Protein AF-A0A6J4U4Y9-F1 (afdb_monomer)

Secondary structure (DSSP, 8-state):
------SEEEEEEEETTTEEEEEEEEEE-GGGGT--SEE-B-EEEEEE--GGGGGS-EEEEEEE----EEPP-----TTTS-TTS---B--BEEEETTTTEEEEE-BTT-EEEEEEEEHHHHHTT-TTS-EEEEEEEE--TT--EEEEE-S---TT-EEEEEEETTTEEEEEEE---SS--TTS--EEE-HHHHHHHHHHHHHTTT---GGGGGG---SSHHHHHHHHTTEEE--

Foldseek 3Di:
DPPQDAQKDKAWAADPVLGIWIKIKGWPQDVVQLADQWPDDTFIWIWTCPDVCVVPTHTLWTWGWPDGDTADLQDPDPPPPSSPHHGFGWAGKDADRVAQWMWTQTQQQGIWIKHQNQVSCSVVVVPPRDHIKTLAGAGDNNGGWRYKDFPDDDQQKGKIWTAGPPPGIWIKIAGGLVDRQPPIMIDIGGPVRVVVVVVVCVVVVNDDDCPVVPDDDPDPCRQVSRVNSRMDTDD

Solvent-accessible surface area (backbone atoms only — not comparable to full-atom values): 12517 Å² total; per-residue (Å²): 132,83,82,91,71,48,60,60,5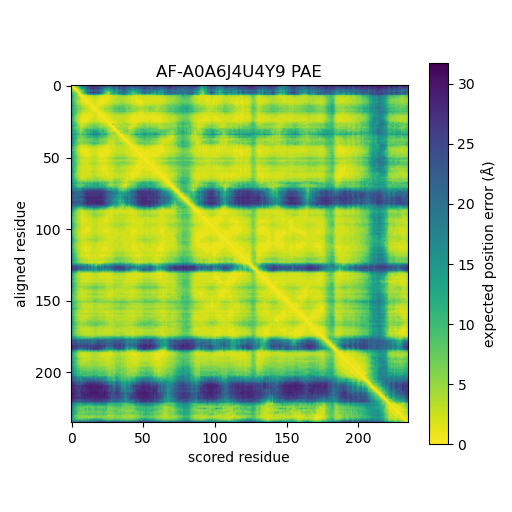3,74,43,62,47,79,40,99,84,84,43,76,42,31,34,40,41,32,55,35,44,41,80,76,56,44,35,80,30,36,35,65,34,52,22,38,40,35,23,42,30,49,74,78,22,65,84,57,63,42,71,50,24,34,39,30,68,62,58,76,50,76,19,57,74,40,68,70,49,98,83,75,82,45,67,82,33,3,31,18,24,30,46,29,42,42,81,36,59,92,67,35,35,35,36,31,7,15,21,34,60,10,40,38,31,31,37,44,75,23,43,64,42,36,70,70,69,40,81,88,44,63,34,50,32,37,59,26,34,45,46,53,91,74,23,26,18,54,30,30,49,55,98,55,83,45,84,83,34,34,56,39,42,34,36,22,67,73,80,44,74,47,42,33,36,41,38,68,60,94,53,73,48,91,84,73,40,28,47,58,32,47,53,66,55,47,52,50,53,50,51,54,36,55,75,49,74,72,43,84,76,73,84,77,68,89,76,79,81,87,74,73,56,45,64,58,49,10,48,56,23,19,23,45,82,64,120

Radius of gyration: 17.22 Å; Cα contacts (8 Å, |Δi|>4): 573; chains: 1; bounding box: 46×43×50 Å

Mean predicted aligned error: 8.5 Å

Sequence (235 aa):
MINVWHQADEITIKDPILGERKFMIAEDEFVGAIGTGQCPNGGVHVYDITGDLEKAPVKVGSWNIDDTGPAENNTYDPGDGLDAVGGCTAHVFQLHPKEKLMTIAYYNGGVRVVDLTGLVGVALGKQGVGGMREVGFYRFKDSNTWAVKTPQASRNGFYLYGNDHKRGFDVYKWTPTGTPTTNGGGIWRTPEQTVEAMKTYQASGGKIGLGALCLINLGQETEDAAKAAGMTIAR

Nearest PDB structures (foldseek):
  8fky-assembly1_SP  TM=8.651E-01  e=7.393E-02  Homo sapiens
  8eo0-assembly2_B  TM=4.587E-01  e=7.423E-03  Schizosaccharomyces pombe
  7d5s-assembly1_B2  TM=3.147E-01  e=5.646E-03  Saccharomyces cerevisiae S288C
  8hme-assembly1_D  TM=3.824E-01  e=8.712E-02  Tetrahymena thermophila
  6u42-assembly1_5M  TM=3.527E-01  e=1.210E-01  Chlamydomonas reinhardtii

Structure (mmCIF, N/CA/C/O backbone):
data_AF-A0A6J4U4Y9-F1
#
_entry.id   AF-A0A6J4U4Y9-F1
#
loop_
_atom_site.group_PDB
_atom_site.id
_atom_site.type_symbol
_atom_site.label_atom_id
_atom_site.label_alt_id
_atom_site.label_comp_id
_atom_site.label_asym_id
_atom_site.label_entity_id
_atom_site.label_seq_id
_atom_site.pdbx_PDB_ins_code
_atom_site.Cartn_x
_atom_site.Cartn_y
_atom_site.Cartn_z
_atom_site.occupancy
_atom_site.B_iso_or_equiv
_atom_site.auth_seq_id
_atom_site.auth_comp_id
_atom_site.auth_asym_id
_atom_site.auth_atom_id
_atom_site.pdbx_PDB_model_num
ATOM 1 N N . MET A 1 1 ? -14.411 -9.262 -17.759 1.00 26.66 1 MET A N 1
ATOM 2 C CA . MET A 1 1 ? -13.946 -7.881 -17.533 1.00 26.66 1 MET A CA 1
ATOM 3 C C . MET A 1 1 ? -13.799 -7.714 -16.029 1.00 26.66 1 MET A C 1
ATOM 5 O O . MET A 1 1 ? -14.807 -7.722 -15.337 1.00 26.66 1 MET A O 1
ATOM 9 N N . ILE A 1 2 ? -12.571 -7.734 -15.503 1.00 33.22 2 ILE A N 1
ATOM 10 C CA . ILE A 1 2 ? -12.327 -7.329 -14.111 1.00 33.22 2 ILE A CA 1
ATOM 11 C C . ILE A 1 2 ? -12.424 -5.809 -14.140 1.00 33.22 2 ILE A C 1
ATOM 13 O O . ILE A 1 2 ? -11.633 -5.175 -14.832 1.00 33.22 2 ILE A O 1
ATOM 17 N N . ASN A 1 3 ? -13.441 -5.241 -13.494 1.00 37.41 3 ASN A N 1
ATOM 18 C CA . ASN A 1 3 ? -13.580 -3.793 -13.407 1.00 37.41 3 ASN A CA 1
ATOM 19 C C . ASN A 1 3 ? -12.338 -3.227 -12.719 1.00 37.41 3 ASN A C 1
ATOM 21 O O . ASN A 1 3 ? -11.965 -3.629 -11.617 1.00 37.41 3 ASN A O 1
ATOM 25 N N . VAL A 1 4 ? -11.676 -2.332 -13.436 1.00 50.31 4 VAL A N 1
ATOM 26 C CA . VAL A 1 4 ? -10.439 -1.677 -13.049 1.00 50.31 4 VAL A CA 1
ATOM 27 C C . VAL A 1 4 ? -10.947 -0.438 -12.253 1.00 50.31 4 VAL A C 1
ATOM 29 O O . VAL A 1 4 ? -11.327 0.559 -12.851 1.00 50.31 4 VAL A O 1
ATOM 32 N N . TRP A 1 5 ? -11.089 -0.561 -10.922 1.00 53.62 5 TRP A N 1
ATOM 33 C CA . TRP A 1 5 ? -11.476 0.494 -9.954 1.00 53.62 5 TRP A CA 1
ATOM 34 C C . TRP A 1 5 ? -10.325 0.685 -8.948 1.00 53.62 5 TRP A C 1
ATOM 36 O O . TRP A 1 5 ? -9.988 -0.299 -8.278 1.00 53.62 5 TRP A O 1
ATOM 46 N N . HIS A 1 6 ? -9.662 1.854 -8.876 1.00 60.31 6 HIS A N 1
ATOM 47 C CA . HIS A 1 6 ? -8.393 1.929 -8.107 1.00 60.31 6 HIS A CA 1
ATOM 48 C C . HIS A 1 6 ? -7.935 3.255 -7.518 1.00 60.31 6 HIS A C 1
ATOM 50 O O . HIS A 1 6 ? -6.933 3.227 -6.822 1.00 60.31 6 HIS A O 1
ATOM 56 N N . GLN A 1 7 ? -8.634 4.372 -7.691 1.00 75.19 7 GLN A N 1
ATOM 57 C CA . GLN A 1 7 ? -8.097 5.634 -7.159 1.00 75.19 7 GLN A CA 1
ATOM 58 C C . GLN A 1 7 ? -8.354 5.823 -5.656 1.00 75.19 7 GLN A C 1
ATOM 60 O O . GLN A 1 7 ? -7.572 6.453 -4.947 1.00 75.19 7 GLN A O 1
ATOM 65 N N . ALA A 1 8 ? -9.452 5.270 -5.143 1.00 88.31 8 ALA A N 1
ATOM 66 C CA . ALA A 1 8 ? -9.759 5.272 -3.721 1.00 88.31 8 ALA A CA 1
ATOM 67 C C . ALA A 1 8 ? -10.673 4.100 -3.372 1.00 88.31 8 ALA A C 1
ATOM 69 O O . ALA A 1 8 ? -11.527 3.713 -4.172 1.00 88.31 8 ALA A O 1
ATOM 70 N N . ASP A 1 9 ? -10.508 3.553 -2.174 1.00 93.56 9 ASP A N 1
ATOM 71 C CA . ASP A 1 9 ? -11.366 2.498 -1.645 1.00 93.56 9 ASP A CA 1
ATOM 72 C C . ASP A 1 9 ? -11.461 2.606 -0.119 1.00 93.56 9 ASP A C 1
ATOM 74 O O . ASP A 1 9 ? -10.628 3.233 0.548 1.00 93.56 9 ASP A O 1
ATOM 78 N N . GLU A 1 10 ? -12.498 2.000 0.441 1.00 94.94 10 GLU A N 1
ATOM 79 C CA . GLU A 1 10 ? -12.793 2.044 1.865 1.00 94.94 10 GLU A CA 1
ATOM 80 C C . GLU A 1 10 ? -12.501 0.700 2.534 1.00 94.94 10 GLU A C 1
ATOM 82 O O . GLU A 1 10 ? -12.742 -0.378 1.991 1.00 94.94 10 GLU A O 1
ATOM 87 N N . ILE A 1 11 ? -12.026 0.748 3.776 1.00 95.25 11 ILE A N 1
ATOM 88 C CA . ILE A 1 11 ? -11.813 -0.442 4.594 1.00 95.25 11 ILE A CA 1
ATOM 89 C C . ILE A 1 11 ? -12.273 -0.214 6.025 1.00 95.25 11 ILE A C 1
ATOM 91 O O . ILE A 1 11 ? -11.870 0.731 6.701 1.00 95.25 11 ILE A O 1
ATOM 95 N N . THR A 1 12 ? -13.075 -1.152 6.521 1.00 96.88 12 THR A N 1
ATOM 96 C CA . THR A 1 12 ? -13.399 -1.253 7.943 1.00 96.88 12 THR A CA 1
ATOM 97 C C . THR A 1 12 ? -12.434 -2.217 8.620 1.00 96.88 12 THR A C 1
ATOM 99 O O . THR A 1 12 ? -12.362 -3.395 8.266 1.00 96.88 12 THR A O 1
ATOM 102 N N . ILE A 1 13 ? -11.714 -1.734 9.629 1.00 93.94 13 ILE A N 1
ATOM 103 C CA . ILE A 1 13 ? -10.782 -2.522 10.433 1.00 93.94 13 ILE A CA 1
ATOM 104 C C . ILE A 1 13 ? -11.346 -2.658 11.844 1.00 93.94 13 ILE A C 1
ATOM 106 O O . ILE A 1 13 ? -11.564 -1.673 12.546 1.00 93.94 13 ILE A O 1
ATOM 110 N N . LYS A 1 14 ? -11.542 -3.908 12.272 1.00 92.38 14 LYS A N 1
ATOM 111 C CA . LYS A 1 14 ? -11.919 -4.251 13.648 1.00 92.38 14 LYS A CA 1
ATOM 112 C C . LYS A 1 14 ? -10.673 -4.633 14.436 1.00 92.38 14 LYS A C 1
ATOM 114 O O . LYS A 1 14 ? -10.029 -5.643 14.128 1.00 92.38 14 LYS A O 1
ATOM 119 N N . ASP A 1 15 ? -10.320 -3.835 15.432 1.00 87.38 15 ASP A N 1
ATOM 120 C CA . ASP A 1 15 ? -9.286 -4.157 16.409 1.00 87.38 15 ASP A CA 1
ATOM 121 C C . ASP A 1 15 ? -9.936 -4.684 17.702 1.00 87.38 15 ASP A C 1
ATOM 123 O O . ASP A 1 15 ? -10.878 -4.066 18.203 1.00 87.38 15 ASP A O 1
ATOM 127 N N . PRO A 1 16 ? -9.473 -5.819 18.257 1.00 85.06 16 PRO A N 1
ATOM 128 C CA . PRO A 1 16 ? -10.099 -6.424 19.433 1.00 85.06 16 PRO A CA 1
ATOM 129 C C . PRO A 1 16 ? -9.976 -5.575 20.708 1.00 85.06 16 PRO A C 1
ATOM 131 O O . PRO A 1 16 ? -10.726 -5.803 21.652 1.00 85.06 16 PRO A O 1
ATOM 134 N N . ILE A 1 17 ? -9.038 -4.625 20.754 1.00 85.81 17 ILE A N 1
ATOM 135 C CA . ILE A 1 17 ? -8.771 -3.775 21.921 1.00 85.81 17 ILE A CA 1
ATOM 136 C C . ILE A 1 17 ? -9.274 -2.352 21.669 1.00 85.81 17 ILE A C 1
ATOM 138 O O . ILE A 1 17 ? -9.852 -1.726 22.553 1.00 85.81 17 ILE A O 1
ATOM 142 N N . LEU A 1 18 ? -9.030 -1.827 20.471 1.00 85.38 18 LEU A N 1
ATOM 143 C CA . LEU A 1 18 ? -9.258 -0.425 20.121 1.00 85.38 18 LEU A CA 1
ATOM 144 C C . LEU A 1 18 ? -10.612 -0.170 19.446 1.00 85.38 18 LEU A C 1
ATOM 146 O O . LEU A 1 18 ? -10.996 0.984 19.262 1.00 85.38 18 LEU A O 1
ATOM 150 N N . GLY A 1 19 ? -11.343 -1.234 19.112 1.00 88.69 19 GLY A N 1
ATOM 151 C CA . GLY A 1 19 ? -12.655 -1.163 18.488 1.00 88.69 19 GLY A CA 1
ATOM 152 C C . GLY A 1 19 ? -12.600 -1.092 16.963 1.00 88.69 19 GLY A C 1
ATOM 153 O O . GLY A 1 19 ? -11.611 -1.446 16.320 1.00 88.69 19 GLY A O 1
ATOM 154 N N . GLU A 1 20 ? -13.718 -0.681 16.374 1.00 93.12 20 GLU A N 1
ATOM 155 C CA . GLU A 1 20 ? -13.888 -0.595 14.926 1.00 93.12 20 GLU A CA 1
ATOM 156 C C . GLU A 1 20 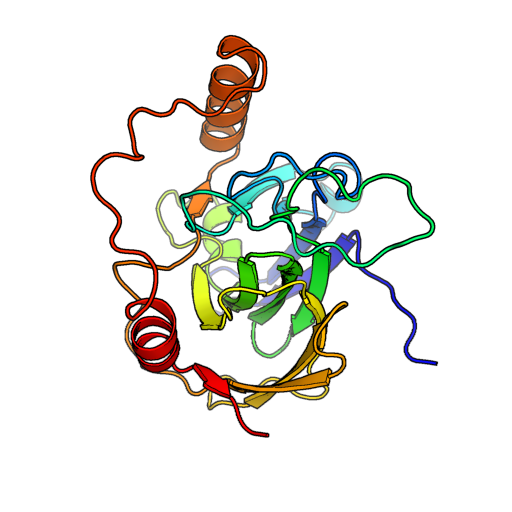? -13.591 0.818 14.412 1.00 93.12 20 GLU A C 1
ATOM 158 O O . GLU A 1 20 ? -13.966 1.820 15.032 1.00 93.12 20 GLU A O 1
ATOM 163 N N . ARG A 1 21 ? -12.916 0.883 13.262 1.00 95.31 21 ARG A N 1
ATOM 164 C CA . ARG A 1 21 ? -12.680 2.109 12.499 1.00 95.31 21 ARG A CA 1
ATOM 165 C C . ARG A 1 21 ? -12.885 1.867 11.013 1.00 95.31 21 ARG A C 1
ATOM 167 O O . ARG A 1 21 ? -12.557 0.791 10.512 1.00 95.31 21 ARG A O 1
ATOM 174 N N . LYS A 1 22 ? -13.405 2.878 10.321 1.00 97.56 22 LYS A N 1
ATOM 175 C CA . LYS A 1 22 ? -13.571 2.907 8.869 1.00 97.56 22 LYS A CA 1
ATOM 176 C C . LYS A 1 22 ? -12.601 3.926 8.280 1.00 97.56 22 LYS A C 1
ATOM 178 O O . LYS A 1 22 ? -12.549 5.065 8.735 1.00 97.56 22 LYS A O 1
ATOM 183 N N . PHE A 1 23 ? -11.840 3.507 7.279 1.00 96.88 23 PHE A N 1
ATOM 184 C CA . PHE A 1 23 ? -10.845 4.330 6.605 1.00 96.88 23 PHE A CA 1
ATOM 185 C C . PHE A 1 23 ? -11.156 4.439 5.123 1.00 96.88 23 PHE A C 1
ATOM 187 O O . PHE A 1 23 ? -11.573 3.456 4.516 1.00 96.88 23 PHE A O 1
ATOM 194 N N . MET A 1 24 ? -10.889 5.605 4.548 1.00 96.00 24 MET A N 1
ATOM 195 C CA . MET A 1 24 ? -10.755 5.782 3.107 1.00 96.00 24 MET A CA 1
ATOM 196 C C . MET A 1 24 ? -9.266 5.887 2.787 1.00 96.00 24 MET A C 1
ATOM 198 O O . MET A 1 24 ? -8.537 6.662 3.414 1.00 96.00 24 MET A O 1
ATOM 202 N N . ILE A 1 25 ? -8.816 5.055 1.853 1.00 95.31 25 ILE A N 1
ATOM 203 C CA . ILE A 1 25 ? -7.452 5.043 1.338 1.00 95.31 25 ILE A CA 1
ATOM 204 C C . ILE A 1 25 ? -7.538 5.525 -0.103 1.00 95.31 25 ILE A C 1
ATOM 206 O O . ILE A 1 25 ? -8.234 4.914 -0.908 1.00 95.31 25 ILE A O 1
ATOM 210 N N . ALA A 1 26 ? -6.851 6.619 -0.405 1.00 92.25 26 ALA A N 1
ATOM 211 C CA . ALA A 1 26 ? -6.763 7.179 -1.746 1.00 92.25 26 ALA A CA 1
ATOM 212 C C . ALA A 1 26 ? -5.316 7.123 -2.217 1.00 92.25 26 ALA A C 1
ATOM 214 O O . ALA A 1 26 ? -4.417 7.527 -1.475 1.00 92.25 26 ALA A O 1
ATOM 215 N N . GLU A 1 27 ? -5.092 6.628 -3.424 1.00 89.69 27 GLU A N 1
ATOM 216 C CA . GLU A 1 27 ? -3.785 6.740 -4.056 1.00 89.69 27 GLU A CA 1
ATOM 217 C C . GLU A 1 27 ? -3.565 8.134 -4.647 1.00 89.69 27 GLU A C 1
ATOM 219 O O . GLU A 1 27 ? -4.496 8.893 -4.921 1.00 89.69 27 GLU A O 1
ATOM 224 N N . ASP A 1 28 ? -2.295 8.455 -4.818 1.00 85.38 28 ASP A N 1
ATOM 225 C CA . ASP A 1 28 ? -1.785 9.626 -5.505 1.00 85.38 28 ASP A CA 1
ATOM 226 C C . ASP A 1 28 ? -0.833 9.125 -6.590 1.00 85.38 28 ASP A C 1
ATOM 228 O O . ASP A 1 28 ? 0.352 8.902 -6.330 1.00 85.38 28 ASP A O 1
ATOM 232 N N . GLU A 1 29 ? -1.381 8.893 -7.784 1.00 81.19 29 GLU A N 1
ATOM 233 C CA . GLU A 1 29 ? -0.611 8.632 -8.997 1.00 81.19 29 GLU A CA 1
ATOM 234 C C . GLU A 1 29 ? 0.022 9.956 -9.445 1.00 81.19 29 GLU A C 1
ATOM 236 O O . GLU A 1 29 ? -0.614 10.822 -10.060 1.00 81.19 29 GLU A O 1
ATOM 241 N N . PHE A 1 30 ? 1.289 10.144 -9.082 1.00 74.69 30 PHE A N 1
ATOM 242 C CA . PHE A 1 30 ? 1.957 11.432 -9.193 1.00 74.69 30 PHE A CA 1
ATOM 243 C C . PHE A 1 30 ? 1.963 11.936 -10.640 1.00 74.69 30 PHE A C 1
ATOM 245 O O . PHE A 1 30 ? 2.621 11.364 -11.511 1.00 74.69 30 PHE A O 1
ATOM 252 N N . VAL A 1 31 ? 1.251 13.045 -10.871 1.00 71.94 31 VAL A N 1
ATOM 253 C CA . VAL A 1 31 ? 1.135 13.718 -12.176 1.00 71.94 31 VAL A CA 1
ATOM 254 C C . VAL A 1 31 ? 0.638 12.756 -13.274 1.00 71.94 31 VAL A C 1
ATOM 256 O O . VAL A 1 31 ? 1.058 12.863 -14.417 1.00 71.94 31 VAL A O 1
ATOM 259 N N . GLY A 1 32 ? -0.239 11.797 -12.942 1.00 67.62 32 GLY A N 1
ATOM 260 C CA . GLY A 1 32 ? -0.793 10.844 -13.918 1.00 67.62 32 GLY A CA 1
ATOM 261 C C . GLY A 1 32 ? 0.276 9.973 -14.584 1.00 67.62 32 GLY A C 1
ATOM 262 O O . GLY A 1 32 ? 0.285 9.834 -15.803 1.00 67.62 32 GLY A O 1
ATOM 263 N N . ALA A 1 33 ? 1.242 9.507 -13.789 1.00 69.94 33 ALA A N 1
ATOM 264 C CA . ALA A 1 33 ? 2.357 8.652 -14.199 1.00 69.94 33 ALA A CA 1
ATOM 265 C C . ALA A 1 33 ? 3.313 9.210 -15.269 1.00 69.94 33 ALA A C 1
ATOM 267 O O . ALA A 1 33 ? 4.172 8.468 -15.741 1.00 69.94 33 ALA A O 1
ATOM 268 N N . ILE A 1 34 ? 3.289 10.523 -15.551 1.00 65.75 34 ILE A N 1
ATOM 269 C CA . ILE A 1 34 ? 4.229 11.205 -16.475 1.00 65.75 34 ILE A CA 1
ATOM 270 C C . ILE A 1 34 ? 5.710 10.913 -16.154 1.00 65.75 34 ILE A C 1
ATOM 272 O O . ILE A 1 34 ? 6.569 10.982 -17.030 1.00 65.75 34 ILE A O 1
ATOM 276 N N . GLY A 1 35 ? 6.008 10.552 -14.904 1.00 67.06 35 GLY A N 1
ATOM 277 C CA . GLY A 1 35 ? 7.326 10.111 -14.473 1.00 67.06 35 GLY A CA 1
ATOM 278 C C . GLY A 1 35 ? 8.282 11.266 -14.188 1.00 67.06 35 GLY A C 1
ATOM 279 O O . GLY A 1 35 ? 8.307 12.297 -14.853 1.00 67.06 35 GLY A O 1
ATOM 280 N N . THR A 1 36 ? 9.087 11.104 -13.140 1.00 69.69 36 THR A N 1
ATOM 281 C CA . THR A 1 36 ? 10.102 12.091 -12.720 1.00 69.69 36 THR A CA 1
ATOM 282 C C . THR A 1 36 ? 11.522 11.558 -12.878 1.00 69.69 36 THR A C 1
ATOM 284 O O . THR A 1 36 ? 12.492 12.291 -12.683 1.00 69.69 36 THR A O 1
ATOM 287 N N . GLY A 1 37 ? 11.658 10.272 -13.219 1.00 72.44 37 GLY A N 1
ATOM 288 C CA . GLY A 1 37 ? 12.935 9.599 -13.411 1.00 72.44 37 GLY A CA 1
ATOM 289 C C . GLY A 1 37 ? 13.586 9.250 -12.083 1.00 72.44 37 GLY A C 1
ATOM 290 O O . GLY A 1 37 ? 14.757 8.882 -12.054 1.00 72.44 37 GLY A O 1
ATOM 291 N N . GLN A 1 38 ? 12.850 9.388 -10.981 1.00 77.12 38 GLN A N 1
ATOM 292 C CA . GLN A 1 38 ? 13.286 9.124 -9.619 1.00 77.12 38 GLN A CA 1
ATOM 293 C C . GLN A 1 38 ? 12.240 8.278 -8.901 1.00 77.12 38 GLN A C 1
ATOM 295 O O . GLN A 1 38 ? 11.054 8.386 -9.194 1.00 77.12 38 GLN A O 1
ATOM 300 N N . CYS A 1 39 ? 12.677 7.467 -7.947 1.00 78.00 39 CYS A N 1
ATOM 301 C CA . CYS A 1 39 ? 11.818 6.794 -6.984 1.00 78.00 39 CYS A CA 1
ATOM 302 C C . CYS A 1 39 ? 11.983 7.410 -5.581 1.00 78.00 39 CYS A C 1
ATOM 304 O O . CYS A 1 39 ? 13.112 7.766 -5.217 1.00 78.00 39 CYS A O 1
ATOM 306 N N . PRO A 1 40 ? 10.902 7.490 -4.782 1.00 81.62 40 PRO A N 1
ATOM 307 C CA . PRO A 1 40 ? 9.500 7.271 -5.146 1.00 81.62 40 PRO A CA 1
ATOM 308 C C . PRO A 1 40 ? 8.767 8.590 -5.444 1.00 81.62 40 PRO A C 1
ATOM 310 O O . PRO A 1 40 ? 9.197 9.660 -5.015 1.00 81.62 40 PRO A O 1
ATOM 313 N N . ASN A 1 41 ? 7.623 8.527 -6.126 1.00 76.12 41 ASN A N 1
ATOM 314 C CA . ASN A 1 41 ? 6.715 9.665 -6.318 1.00 76.12 41 ASN A CA 1
ATOM 315 C C . ASN A 1 41 ? 5.290 9.247 -5.993 1.00 76.12 41 ASN A C 1
ATOM 317 O O . ASN A 1 41 ? 4.892 8.153 -6.362 1.00 76.12 41 ASN A O 1
ATOM 321 N N . GLY A 1 42 ? 4.491 10.107 -5.364 1.00 81.56 42 GLY A N 1
ATOM 322 C CA . GLY A 1 42 ? 3.108 9.750 -5.028 1.00 81.56 42 GLY A CA 1
ATOM 323 C C . GLY A 1 42 ? 3.021 8.551 -4.077 1.00 81.56 42 GLY A C 1
ATOM 324 O O . GLY A 1 42 ? 4.039 8.000 -3.668 1.00 81.56 42 GLY A O 1
ATOM 325 N N . GLY A 1 43 ? 1.828 8.175 -3.640 1.00 89.50 43 GLY A N 1
ATOM 326 C CA . GLY A 1 43 ? 1.666 7.111 -2.651 1.00 89.50 43 GLY A CA 1
ATOM 327 C C . GLY A 1 43 ? 0.224 6.887 -2.275 1.00 89.50 43 GLY A C 1
ATOM 328 O O . GLY A 1 43 ? -0.645 7.021 -3.120 1.00 89.50 43 GLY A O 1
ATOM 329 N N . VAL A 1 44 ? -0.046 6.542 -1.018 1.00 92.75 44 VAL A N 1
ATOM 330 C CA . VAL A 1 44 ? -1.423 6.494 -0.518 1.00 92.75 44 VAL A CA 1
ATOM 331 C C . VAL A 1 44 ? -1.616 7.437 0.656 1.00 92.75 44 VAL A C 1
ATOM 333 O O . VAL A 1 44 ? -0.749 7.616 1.516 1.00 92.75 44 VAL A O 1
ATOM 336 N N . HIS A 1 45 ? -2.789 8.041 0.704 1.00 92.88 45 HIS A N 1
ATOM 337 C CA . HIS A 1 45 ? -3.264 8.890 1.776 1.00 92.88 45 HIS A CA 1
ATOM 338 C C . HIS A 1 45 ? -4.407 8.194 2.497 1.00 92.88 45 HIS A C 1
ATOM 340 O O . HIS A 1 45 ? -5.295 7.625 1.868 1.00 92.88 45 HIS A O 1
ATOM 346 N N . VAL A 1 46 ? -4.385 8.255 3.826 1.00 94.62 46 VAL A N 1
ATOM 347 C CA . VAL A 1 46 ? -5.372 7.572 4.660 1.00 94.62 46 V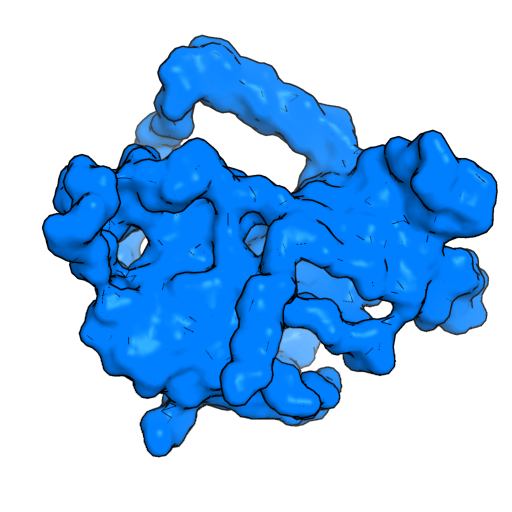AL A CA 1
ATOM 348 C C . VAL A 1 46 ? -6.153 8.595 5.461 1.00 94.62 46 VAL A C 1
ATOM 350 O O . VAL A 1 46 ? -5.573 9.463 6.126 1.00 94.62 46 VAL A O 1
ATOM 353 N N . TYR A 1 47 ? -7.472 8.458 5.416 1.00 95.56 47 TYR A N 1
ATOM 354 C CA . TYR A 1 47 ? -8.424 9.294 6.126 1.00 95.56 47 TYR A CA 1
ATOM 355 C C . TYR A 1 47 ? -9.299 8.421 7.029 1.00 95.56 47 TYR A C 1
ATOM 357 O O . TYR A 1 47 ? -9.810 7.397 6.581 1.00 95.56 47 TYR A O 1
ATOM 365 N N . ASP A 1 48 ? -9.475 8.813 8.293 1.00 96.44 48 ASP A N 1
ATOM 366 C CA . ASP A 1 48 ? -10.524 8.257 9.153 1.00 96.44 48 ASP A CA 1
ATOM 367 C C . ASP A 1 48 ? -11.865 8.853 8.715 1.00 96.44 48 ASP A C 1
ATOM 369 O O . ASP A 1 48 ? -12.027 10.076 8.645 1.00 96.44 48 ASP A O 1
ATOM 373 N N . ILE A 1 49 ? -12.799 7.964 8.393 1.00 97.75 49 ILE A N 1
ATOM 374 C CA . ILE A 1 49 ? -14.165 8.271 7.963 1.00 97.75 49 ILE A CA 1
ATOM 375 C C . ILE A 1 49 ? -15.190 7.573 8.864 1.00 97.75 49 ILE A C 1
ATOM 377 O O . ILE A 1 49 ? -16.300 7.268 8.452 1.00 97.75 49 ILE A O 1
ATOM 381 N N . THR A 1 50 ? -14.830 7.259 10.106 1.00 97.25 50 THR A N 1
ATOM 382 C CA . THR A 1 50 ? -15.729 6.568 11.034 1.00 97.25 50 THR A CA 1
ATOM 383 C C . THR A 1 50 ? -16.922 7.444 11.437 1.00 97.25 50 THR A C 1
ATOM 385 O O . THR A 1 50 ? -16.751 8.526 11.999 1.00 97.25 50 THR A O 1
ATOM 388 N N . GLY A 1 51 ? -18.145 6.940 11.234 1.00 95.62 51 GLY A N 1
ATOM 389 C CA . GLY A 1 51 ? -19.377 7.594 11.688 1.00 95.62 51 GLY A CA 1
ATOM 390 C C . GLY A 1 51 ? -19.596 8.947 11.009 1.00 95.62 51 GLY A C 1
ATOM 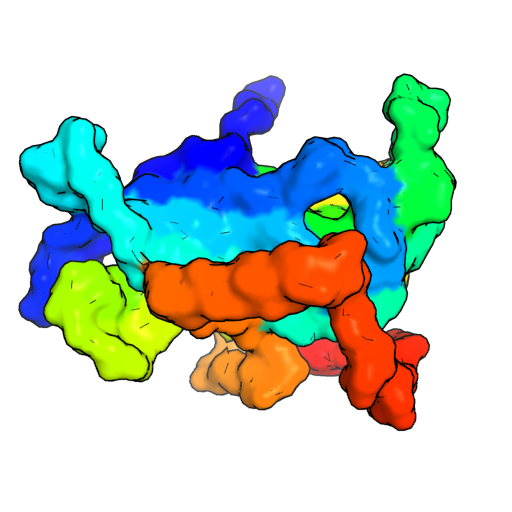391 O O . GLY A 1 51 ? -19.610 9.037 9.786 1.00 95.62 51 GLY A O 1
ATOM 392 N N . ASP A 1 52 ? -19.734 10.015 11.796 1.00 95.25 52 ASP A N 1
ATOM 393 C CA . ASP A 1 52 ? -19.951 11.365 11.258 1.00 95.25 52 ASP A CA 1
ATOM 394 C C . ASP A 1 52 ? -18.765 11.888 10.420 1.00 95.25 52 ASP A C 1
ATOM 396 O O . ASP A 1 52 ? -18.940 12.814 9.621 1.00 95.25 52 ASP A O 1
ATOM 400 N N . LEU A 1 53 ? -17.578 11.271 10.540 1.00 95.69 53 LEU A N 1
ATOM 401 C CA . LEU A 1 53 ? -16.401 11.613 9.736 1.00 95.69 53 LEU A CA 1
ATOM 402 C C . LEU A 1 53 ? -16.549 11.244 8.251 1.00 95.69 53 LEU A C 1
ATOM 404 O O . LEU A 1 53 ? -15.776 11.747 7.444 1.00 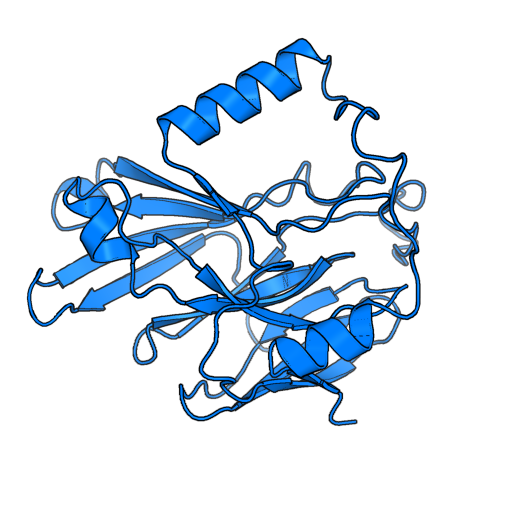95.69 53 LEU A O 1
ATOM 408 N N . GLU A 1 54 ? -17.553 10.459 7.839 1.00 94.38 54 GLU A N 1
ATOM 409 C CA . GLU A 1 54 ? -17.839 10.251 6.405 1.00 94.38 54 GLU A CA 1
ATOM 410 C C . GLU A 1 54 ? -18.132 11.572 5.673 1.00 94.38 54 GLU A C 1
ATOM 412 O O . GLU A 1 54 ? -17.802 11.727 4.499 1.00 94.38 54 GLU A O 1
ATOM 417 N N . LYS A 1 55 ? -18.716 12.559 6.368 1.00 95.25 55 LYS A N 1
ATOM 418 C CA . LYS A 1 55 ? -19.026 13.887 5.804 1.00 95.25 55 LYS A CA 1
ATOM 419 C C . LYS A 1 55 ? -17.873 14.880 5.931 1.00 95.25 55 LYS A C 1
ATOM 421 O O . LYS A 1 55 ? -17.893 15.922 5.278 1.00 95.25 55 LYS A O 1
ATOM 426 N N . ALA A 1 56 ? -16.900 14.582 6.787 1.00 95.31 56 ALA A N 1
ATOM 427 C CA . ALA A 1 56 ? -15.725 15.408 7.026 1.00 95.31 56 ALA A CA 1
ATOM 428 C C . ALA A 1 56 ? -14.507 14.515 7.337 1.00 95.31 56 ALA A C 1
ATOM 430 O O . ALA A 1 56 ? -14.100 14.426 8.500 1.00 95.31 56 ALA A O 1
ATOM 431 N N . PRO A 1 57 ? -13.937 13.840 6.318 1.00 95.44 57 PRO A N 1
ATOM 432 C CA . PRO A 1 57 ? -12.824 12.913 6.507 1.00 95.44 57 PRO A CA 1
ATOM 433 C C . PRO A 1 57 ? -11.618 13.579 7.171 1.00 95.44 57 PRO A C 1
ATOM 435 O O . PRO A 1 57 ? -11.201 14.671 6.777 1.00 95.44 57 PRO A O 1
ATOM 438 N N . VAL A 1 58 ? -11.005 12.898 8.138 1.00 94.88 58 VAL A N 1
ATOM 439 C CA . VAL A 1 58 ? -9.819 13.402 8.846 1.00 94.88 58 VAL A CA 1
ATOM 440 C C . VAL A 1 58 ? -8.588 12.651 8.369 1.00 94.88 58 VAL A C 1
ATOM 442 O O . VAL A 1 58 ? -8.505 11.436 8.522 1.00 94.88 58 VAL A O 1
ATOM 445 N N . LYS A 1 59 ? -7.598 13.358 7.810 1.00 92.50 59 LYS A N 1
ATOM 446 C CA . LYS A 1 59 ? -6.337 12.731 7.388 1.00 92.50 59 LYS A CA 1
ATOM 447 C C . LYS A 1 59 ? -5.595 12.189 8.607 1.00 92.50 59 LYS A C 1
ATOM 449 O O . LYS A 1 59 ? -5.285 12.949 9.519 1.00 92.50 59 LYS A O 1
ATOM 454 N N . VAL A 1 60 ? -5.269 10.900 8.593 1.00 92.75 60 VAL A N 1
ATOM 455 C CA . VAL A 1 60 ? -4.520 10.231 9.674 1.00 92.75 60 VAL A CA 1
ATOM 456 C C . VAL A 1 60 ? -3.081 9.908 9.285 1.00 92.75 60 VAL A C 1
ATOM 458 O O . VAL A 1 60 ? -2.244 9.683 10.155 1.00 92.75 60 VAL A O 1
ATOM 461 N N . GLY A 1 61 ? -2.760 9.934 7.990 1.00 90.81 61 GLY A N 1
ATOM 462 C CA . GLY A 1 61 ? -1.384 9.824 7.523 1.00 90.81 61 GLY A CA 1
ATOM 463 C C . GLY A 1 61 ? -1.258 9.528 6.037 1.00 90.81 61 GLY A C 1
ATOM 464 O O . GLY A 1 61 ? -2.207 9.672 5.259 1.00 90.81 61 GLY A O 1
ATOM 465 N N . SER A 1 62 ? -0.049 9.151 5.646 1.00 91.44 62 SER A N 1
ATOM 466 C CA . SER A 1 62 ? 0.281 8.690 4.303 1.00 91.44 62 SER A CA 1
ATOM 467 C C . SER A 1 62 ? 1.314 7.570 4.343 1.00 91.44 62 SER A C 1
ATOM 469 O O . SER A 1 62 ? 2.097 7.472 5.288 1.00 91.44 62 SER A O 1
ATOM 471 N N . TRP A 1 63 ? 1.315 6.733 3.312 1.00 92.19 63 TRP A N 1
ATOM 472 C CA . TRP A 1 63 ? 2.311 5.690 3.109 1.00 92.19 63 TRP A CA 1
ATOM 473 C C . TRP A 1 63 ? 2.912 5.795 1.709 1.00 92.19 63 TRP A C 1
ATOM 475 O O . TRP A 1 63 ? 2.210 6.095 0.743 1.00 92.19 63 TRP A O 1
ATOM 485 N N . ASN A 1 64 ? 4.214 5.554 1.608 1.00 90.00 64 ASN A N 1
ATOM 486 C CA . ASN A 1 64 ? 4.960 5.522 0.353 1.00 90.00 64 ASN A CA 1
ATOM 487 C C . ASN A 1 64 ? 5.996 4.394 0.416 1.00 90.00 64 ASN A C 1
ATOM 489 O O . ASN A 1 64 ? 6.405 4.031 1.517 1.00 90.00 64 ASN A O 1
ATOM 493 N N . ILE A 1 65 ? 6.455 3.868 -0.716 1.00 87.69 65 ILE A N 1
ATOM 494 C CA . ILE A 1 65 ? 7.620 2.974 -0.725 1.00 87.69 65 ILE A CA 1
ATOM 495 C C . ILE A 1 65 ? 8.872 3.745 -0.266 1.00 87.69 65 ILE A C 1
ATOM 497 O O . ILE A 1 65 ? 8.893 4.978 -0.235 1.00 87.69 65 ILE A O 1
ATOM 501 N N . ASP A 1 66 ? 9.913 3.026 0.135 1.00 83.12 66 ASP A N 1
ATOM 502 C CA . ASP A 1 66 ? 11.202 3.590 0.553 1.00 83.12 66 ASP A CA 1
ATOM 503 C C . ASP A 1 66 ? 12.305 3.406 -0.500 1.00 83.12 66 ASP A C 1
ATOM 505 O O . ASP A 1 66 ? 13.463 3.744 -0.253 1.00 83.12 66 ASP A O 1
ATOM 509 N N . ASP A 1 67 ? 11.940 2.919 -1.690 1.00 80.75 67 ASP A N 1
ATOM 510 C CA . ASP A 1 67 ? 12.828 2.828 -2.842 1.00 80.75 67 ASP A CA 1
ATOM 511 C C . ASP A 1 67 ? 13.477 4.180 -3.134 1.00 80.75 67 ASP A C 1
ATOM 513 O O . ASP A 1 67 ? 12.792 5.184 -3.308 1.00 80.75 67 ASP A O 1
ATOM 517 N N . THR A 1 68 ? 14.799 4.190 -3.280 1.00 75.88 68 THR A N 1
ATOM 518 C CA . THR A 1 68 ? 15.558 5.382 -3.664 1.00 75.88 68 THR A CA 1
ATOM 519 C C . THR A 1 68 ? 16.377 5.115 -4.917 1.00 75.88 68 THR A C 1
ATOM 521 O O . THR A 1 68 ? 16.888 4.013 -5.128 1.00 75.88 68 THR A O 1
ATOM 524 N N . GLY A 1 69 ? 16.503 6.139 -5.758 1.00 71.19 69 GLY A N 1
ATOM 525 C CA . GLY A 1 69 ? 17.345 6.100 -6.949 1.00 71.19 69 GLY A CA 1
ATOM 526 C C . GLY A 1 69 ? 16.589 6.379 -8.247 1.00 71.19 69 GLY A C 1
ATOM 527 O O . GLY A 1 69 ? 15.416 6.760 -8.220 1.00 71.19 69 GLY A O 1
ATOM 528 N N . PRO A 1 70 ? 17.273 6.238 -9.393 1.00 69.31 70 PRO A N 1
ATOM 529 C CA . PRO A 1 70 ? 16.675 6.491 -10.692 1.00 69.31 70 PRO A CA 1
ATOM 530 C C . PRO A 1 70 ? 15.559 5.486 -10.993 1.00 69.31 70 PRO A C 1
ATOM 532 O O . PRO A 1 70 ? 15.703 4.289 -10.749 1.00 69.31 70 PRO A O 1
ATOM 535 N N . ALA A 1 71 ? 14.467 5.986 -11.559 1.00 72.75 71 ALA A N 1
ATOM 536 C CA . ALA A 1 71 ? 13.427 5.168 -12.164 1.00 72.75 71 ALA A CA 1
ATOM 537 C C . ALA A 1 71 ? 13.800 4.942 -13.634 1.00 72.75 71 ALA A C 1
ATOM 539 O O . ALA A 1 71 ? 14.010 5.912 -14.372 1.00 72.75 71 ALA A O 1
ATOM 540 N N . GLU A 1 72 ? 13.939 3.683 -14.054 1.00 70.69 72 GLU A N 1
ATOM 541 C CA . GLU A 1 72 ? 14.330 3.380 -15.429 1.00 70.69 72 GLU A CA 1
ATOM 542 C C . GLU A 1 72 ? 13.242 3.844 -16.396 1.00 70.69 72 GLU A C 1
ATOM 544 O O . GLU A 1 72 ? 12.047 3.718 -16.118 1.00 70.69 72 GLU A O 1
ATOM 549 N N . ASN A 1 73 ? 13.658 4.378 -17.549 1.00 66.88 73 ASN A N 1
ATOM 550 C CA . ASN A 1 73 ? 12.730 4.629 -18.641 1.00 66.88 73 ASN A CA 1
ATOM 551 C C . ASN A 1 73 ? 12.268 3.278 -19.192 1.00 66.88 73 ASN A C 1
ATOM 553 O O . ASN A 1 73 ? 12.915 2.646 -20.034 1.00 66.88 73 ASN A O 1
ATOM 557 N N . ASN A 1 74 ? 11.177 2.794 -18.622 1.00 60.66 74 ASN A N 1
ATOM 558 C CA . ASN A 1 74 ? 10.595 1.525 -18.975 1.00 60.66 74 ASN A CA 1
ATOM 559 C C . ASN A 1 74 ? 9.105 1.606 -19.275 1.00 60.66 74 ASN A C 1
ATOM 561 O O . ASN A 1 74 ? 8.449 0.569 -19.382 1.00 60.66 74 ASN A O 1
ATOM 565 N N . THR A 1 75 ? 8.613 2.814 -19.521 1.00 55.22 75 THR A N 1
ATOM 566 C CA . THR A 1 75 ? 7.359 3.072 -20.212 1.00 55.22 75 THR A CA 1
ATOM 567 C C . THR A 1 75 ? 7.448 2.503 -21.627 1.00 55.22 75 THR A C 1
ATOM 569 O O . THR A 1 75 ? 8.397 2.736 -22.371 1.00 55.22 75 THR A O 1
ATOM 572 N N . TYR A 1 76 ? 6.518 1.606 -21.938 1.00 48.78 76 TYR A N 1
ATOM 573 C CA . TYR A 1 76 ? 6.165 1.247 -23.301 1.00 48.78 76 TYR A CA 1
ATOM 574 C C . TYR A 1 76 ? 4.711 1.681 -23.431 1.00 48.78 76 TYR A C 1
ATOM 576 O O . TYR A 1 76 ? 3.810 0.872 -23.231 1.00 48.78 76 TYR A O 1
ATOM 584 N N . ASP A 1 77 ? 4.480 2.974 -23.644 1.00 53.12 77 ASP A N 1
ATOM 585 C CA . ASP A 1 77 ? 3.193 3.437 -24.151 1.00 53.12 77 ASP A CA 1
ATOM 586 C C . ASP A 1 77 ? 3.442 4.339 -25.367 1.00 53.12 77 ASP A C 1
ATOM 588 O O . ASP A 1 77 ? 3.596 5.550 -25.243 1.00 53.12 77 ASP A O 1
ATOM 592 N N . PRO A 1 78 ? 3.464 3.768 -26.586 1.00 46.31 78 PRO A N 1
ATOM 593 C CA . PRO A 1 78 ? 3.677 4.549 -27.800 1.00 46.31 78 PRO A CA 1
ATOM 594 C C . PRO A 1 78 ? 2.535 5.545 -28.108 1.00 46.31 78 PRO A C 1
ATOM 596 O O . PRO A 1 78 ? 2.578 6.199 -29.153 1.00 46.31 78 PRO A O 1
ATOM 599 N N . GLY A 1 79 ? 1.492 5.633 -27.268 1.00 46.09 79 GLY A N 1
ATOM 600 C CA . GLY A 1 79 ? 0.315 6.479 -27.457 1.00 46.09 79 GLY A CA 1
ATOM 601 C C . GLY A 1 79 ? 0.202 7.700 -26.538 1.00 46.09 79 GLY A C 1
ATOM 602 O O . GLY A 1 79 ? -0.586 8.591 -26.864 1.00 46.09 79 GLY A O 1
ATOM 603 N N . ASP A 1 80 ? 0.954 7.786 -25.436 1.00 49.25 80 ASP A N 1
ATOM 604 C CA . ASP A 1 80 ? 0.820 8.881 -24.458 1.00 49.25 80 ASP A CA 1
ATOM 605 C C . ASP A 1 80 ? 1.860 10.008 -24.631 1.00 49.25 80 ASP A C 1
ATOM 607 O O . ASP A 1 80 ? 1.656 11.126 -24.153 1.00 49.25 80 ASP A O 1
ATOM 611 N N . GLY A 1 81 ? 2.943 9.764 -25.381 1.00 43.88 81 GLY A N 1
ATOM 612 C CA . GLY A 1 81 ? 4.021 10.735 -25.591 1.00 43.88 81 GLY A CA 1
ATOM 613 C C . GLY A 1 81 ? 4.858 11.018 -24.333 1.00 43.88 81 GLY A C 1
ATOM 614 O O . GLY A 1 81 ? 5.619 11.989 -24.320 1.00 43.88 81 GLY A O 1
ATOM 615 N N . LEU A 1 82 ? 4.729 10.185 -23.293 1.00 46.81 82 LEU A N 1
ATOM 616 C CA . LEU A 1 82 ? 5.380 10.304 -21.982 1.00 46.81 82 LEU A CA 1
ATOM 617 C C . LEU A 1 82 ? 6.624 9.402 -21.853 1.00 46.81 82 LEU A C 1
ATOM 619 O O . LEU A 1 82 ? 7.278 9.383 -20.810 1.00 46.81 82 LEU A O 1
ATOM 623 N N . ASP A 1 83 ? 7.015 8.738 -22.947 1.00 50.66 83 ASP A N 1
ATOM 624 C CA . ASP A 1 83 ? 8.157 7.821 -23.136 1.00 50.66 83 ASP A CA 1
ATOM 625 C C . ASP A 1 83 ? 9.560 8.372 -22.771 1.00 50.66 83 ASP A C 1
ATOM 627 O O . ASP A 1 83 ? 10.580 7.748 -23.070 1.00 50.66 83 ASP A O 1
ATOM 631 N N . ALA A 1 84 ? 9.680 9.556 -22.168 1.00 53.91 84 ALA A N 1
ATOM 632 C CA . ALA A 1 84 ? 10.973 10.184 -21.904 1.00 53.91 84 ALA A CA 1
ATOM 633 C C . ALA A 1 84 ? 11.509 9.939 -20.483 1.00 53.91 84 ALA A C 1
ATOM 635 O O . ALA A 1 84 ? 12.719 10.061 -20.272 1.00 53.91 84 ALA A O 1
ATOM 636 N N . VAL A 1 85 ? 10.651 9.617 -19.504 1.00 63.44 85 VAL A N 1
ATOM 637 C CA . VAL A 1 85 ? 11.033 9.625 -18.085 1.00 63.44 85 VAL A CA 1
ATOM 638 C C . VAL A 1 85 ? 10.376 8.471 -17.311 1.00 63.44 85 VAL A C 1
ATOM 640 O O . VAL A 1 85 ? 9.167 8.292 -17.353 1.00 63.44 85 VAL A O 1
ATOM 643 N N . GLY A 1 86 ? 11.166 7.684 -16.568 1.00 68.50 86 GLY A N 1
ATOM 644 C CA . GLY A 1 86 ? 10.657 6.549 -15.787 1.00 68.50 86 GLY A CA 1
ATOM 645 C C . GLY A 1 86 ? 9.673 6.956 -14.681 1.00 68.50 86 GLY A C 1
ATOM 646 O O . GLY A 1 86 ? 9.990 7.801 -13.834 1.00 68.50 86 GLY A O 1
ATOM 647 N N . GLY A 1 87 ? 8.490 6.333 -14.669 1.00 79.69 87 GLY A N 1
ATOM 648 C CA . GLY A 1 87 ? 7.466 6.491 -13.632 1.00 79.69 87 GLY A CA 1
ATOM 649 C C . GLY A 1 87 ? 7.701 5.576 -12.432 1.00 79.69 87 GLY A C 1
ATOM 650 O O . GLY A 1 87 ? 7.969 4.390 -12.593 1.00 79.69 87 GLY A O 1
ATOM 651 N N . CYS A 1 88 ? 7.607 6.109 -11.216 1.00 85.06 88 CYS A N 1
ATOM 652 C CA . CYS A 1 88 ? 7.738 5.335 -9.979 1.00 85.06 88 CYS A CA 1
ATOM 653 C C . CYS A 1 88 ? 6.722 5.846 -8.968 1.00 85.06 88 CYS A C 1
ATOM 655 O O . CYS A 1 88 ? 7.064 6.652 -8.104 1.00 85.06 88 CYS A O 1
ATOM 657 N N . THR A 1 89 ? 5.460 5.474 -9.168 1.00 87.38 89 THR A N 1
ATOM 658 C CA . THR A 1 89 ? 4.340 5.990 -8.385 1.00 87.38 89 THR A CA 1
ATOM 659 C C . THR A 1 89 ? 3.305 4.932 -8.074 1.00 87.38 89 THR A C 1
ATOM 661 O O . THR A 1 89 ? 3.288 3.898 -8.733 1.00 87.38 89 THR A O 1
ATOM 664 N N . ALA A 1 90 ? 2.503 5.166 -7.037 1.00 90.12 90 ALA A N 1
ATOM 665 C CA . ALA A 1 90 ? 1.379 4.307 -6.717 1.00 90.12 90 ALA A CA 1
ATOM 666 C C . ALA A 1 90 ? 0.417 4.267 -7.904 1.00 90.12 90 ALA A C 1
ATOM 668 O O . ALA A 1 90 ? 0.128 5.297 -8.508 1.00 90.12 90 ALA A O 1
ATOM 669 N N . HIS A 1 91 ? -0.043 3.065 -8.213 1.00 89.19 91 HIS A N 1
ATOM 670 C CA . HIS A 1 91 ? -1.153 2.825 -9.116 1.00 89.19 91 HIS A CA 1
ATOM 671 C C . HIS A 1 91 ? -2.036 1.756 -8.483 1.00 89.19 91 HIS A C 1
ATOM 673 O O . HIS A 1 91 ? -2.006 1.527 -7.276 1.00 89.19 91 HIS A O 1
ATOM 679 N N . VAL A 1 92 ? -2.752 0.997 -9.297 1.00 90.75 92 VAL A N 1
ATOM 680 C CA . VAL A 1 92 ? -3.769 0.047 -8.865 1.00 90.75 92 VAL A CA 1
ATOM 681 C C . VAL A 1 92 ? -3.450 -0.735 -7.581 1.00 90.75 92 VAL A C 1
ATOM 683 O O . VAL A 1 92 ? -2.631 -1.664 -7.568 1.00 90.75 92 VAL A O 1
ATOM 686 N N . PHE A 1 93 ? -4.220 -0.435 -6.530 1.00 92.94 93 PHE A N 1
ATOM 687 C CA . PHE A 1 93 ? -4.252 -1.216 -5.298 1.00 92.94 93 PHE A CA 1
ATOM 688 C C . PHE A 1 93 ? -5.511 -2.083 -5.154 1.00 92.94 93 PHE A C 1
ATOM 690 O O . PHE A 1 93 ? -6.484 -1.992 -5.911 1.00 92.94 93 PHE A O 1
ATOM 697 N N . GLN A 1 94 ? -5.476 -3.006 -4.197 1.00 93.88 94 GLN A N 1
ATOM 698 C CA . GLN A 1 94 ? -6.606 -3.817 -3.756 1.00 93.88 94 GLN A CA 1
ATOM 699 C C . GLN A 1 94 ? -6.539 -4.004 -2.241 1.00 93.88 94 GLN A C 1
ATOM 701 O O . GLN A 1 94 ? -5.510 -4.421 -1.705 1.00 93.88 94 GLN A O 1
ATOM 706 N N . LEU A 1 95 ? -7.651 -3.727 -1.558 1.00 94.56 95 LEU A N 1
ATOM 707 C CA . LEU A 1 95 ? -7.789 -3.945 -0.122 1.00 94.56 95 LEU A CA 1
ATOM 708 C C . LEU A 1 95 ? -8.313 -5.355 0.168 1.00 94.56 95 LEU A C 1
ATOM 710 O O . LEU A 1 95 ? -9.184 -5.884 -0.524 1.00 94.56 95 LEU A O 1
ATOM 714 N N . HIS A 1 96 ? -7.798 -5.951 1.239 1.00 94.88 96 HIS A N 1
ATOM 715 C CA . HIS A 1 96 ? -8.195 -7.257 1.757 1.00 94.88 96 HIS A CA 1
ATOM 716 C C . HIS A 1 96 ? -8.663 -7.089 3.209 1.00 94.88 96 HIS A C 1
ATOM 718 O O . HIS A 1 96 ? -7.862 -7.237 4.139 1.00 94.88 96 HIS A O 1
ATOM 724 N N . PRO A 1 97 ? -9.945 -6.729 3.438 1.00 93.06 97 PRO A N 1
ATOM 725 C CA . PRO A 1 97 ? -10.421 -6.310 4.756 1.00 93.06 97 PRO A CA 1
ATOM 726 C C . PRO A 1 97 ? -10.298 -7.372 5.848 1.00 93.06 97 PRO A C 1
ATOM 728 O O . PRO A 1 97 ? -9.947 -7.053 6.984 1.00 93.06 97 PRO A O 1
ATOM 731 N N . LYS A 1 98 ? -10.552 -8.644 5.512 1.00 93.75 98 LYS A N 1
ATOM 732 C CA . LYS A 1 98 ? -10.472 -9.758 6.471 1.00 93.75 98 LYS A CA 1
ATOM 733 C C . LYS A 1 98 ? -9.043 -9.955 6.969 1.00 93.75 98 LYS A C 1
ATOM 735 O O . LYS A 1 98 ? -8.815 -10.136 8.162 1.00 93.75 98 LYS A O 1
ATOM 740 N N . GLU A 1 99 ? -8.084 -9.869 6.058 1.00 95.44 99 GLU A N 1
ATOM 741 C CA . GLU A 1 99 ? -6.667 -10.051 6.334 1.00 95.44 99 GLU A CA 1
ATOM 742 C C . GLU A 1 99 ? -6.009 -8.751 6.804 1.00 95.44 99 GLU A C 1
ATOM 744 O O . GLU A 1 99 ? -4.904 -8.801 7.336 1.00 95.44 99 GLU A O 1
ATOM 749 N N . LYS A 1 100 ? -6.668 -7.594 6.663 1.00 94.50 100 LYS A N 1
ATOM 750 C CA . LYS A 1 100 ? -6.102 -6.257 6.915 1.00 94.50 100 LYS A CA 1
ATOM 751 C C . LYS A 1 100 ? -4.810 -6.049 6.118 1.00 94.50 100 LYS A C 1
ATOM 753 O O . LYS A 1 100 ? -3.794 -5.635 6.675 1.00 94.50 100 LYS A O 1
ATOM 758 N N . LEU A 1 101 ? -4.843 -6.423 4.842 1.00 94.94 101 LEU A N 1
ATOM 759 C CA . LEU A 1 101 ? -3.737 -6.262 3.902 1.00 94.94 101 LEU A CA 1
ATOM 760 C C . LEU A 1 101 ? -4.166 -5.370 2.736 1.00 94.94 101 LEU A C 1
ATOM 762 O O . LEU A 1 101 ? -5.347 -5.296 2.404 1.00 94.94 101 LEU A O 1
ATOM 766 N N . MET A 1 102 ? -3.192 -4.748 2.091 1.00 95.44 102 MET A N 1
ATOM 767 C CA . MET A 1 102 ? -3.318 -4.097 0.795 1.00 95.44 102 MET A CA 1
ATOM 768 C C . MET A 1 102 ? -2.266 -4.678 -0.143 1.00 95.44 102 MET A C 1
ATOM 770 O O . MET A 1 102 ? -1.129 -4.906 0.265 1.00 95.44 102 MET A O 1
ATOM 774 N N . THR A 1 103 ? -2.638 -4.910 -1.395 1.00 95.31 103 THR A N 1
ATOM 775 C CA . THR A 1 103 ? -1.678 -5.133 -2.481 1.00 95.31 103 THR A CA 1
ATOM 776 C C . THR A 1 103 ? -1.692 -3.913 -3.385 1.00 95.31 103 THR A C 1
ATOM 778 O O . THR A 1 103 ? -2.763 -3.356 -3.606 1.00 95.31 103 THR A O 1
ATOM 781 N N . ILE A 1 104 ? -0.532 -3.443 -3.840 1.00 94.50 104 ILE A N 1
ATOM 782 C CA . ILE A 1 104 ? -0.434 -2.228 -4.661 1.00 94.50 104 ILE A CA 1
ATOM 783 C C . ILE A 1 104 ? 0.676 -2.346 -5.705 1.00 94.50 104 ILE A C 1
ATOM 785 O O . ILE A 1 10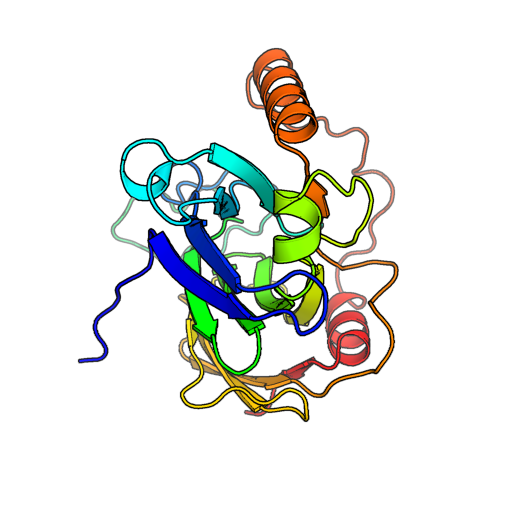4 ? 1.740 -2.905 -5.427 1.00 94.50 104 ILE A O 1
ATOM 789 N N . ALA A 1 105 ? 0.389 -1.870 -6.915 1.00 93.38 105 ALA A N 1
ATOM 790 C CA . ALA A 1 105 ? 1.346 -1.742 -8.005 1.00 93.38 105 ALA A CA 1
ATOM 791 C C . ALA A 1 105 ? 2.014 -0.366 -7.967 1.00 93.38 105 ALA A C 1
ATOM 793 O O . ALA A 1 105 ? 1.405 0.606 -7.525 1.00 93.38 105 ALA A O 1
ATOM 794 N N . TYR A 1 106 ? 3.272 -0.301 -8.398 1.00 91.44 106 TYR A N 1
ATOM 795 C CA . TYR A 1 106 ? 4.094 0.890 -8.217 1.00 91.44 106 TYR A CA 1
ATOM 796 C C . TYR A 1 106 ? 4.969 1.264 -9.425 1.00 91.44 106 TYR A C 1
ATOM 798 O O . TYR A 1 106 ? 6.059 1.809 -9.243 1.00 91.44 106 TYR A O 1
ATOM 806 N N . TYR A 1 107 ? 4.553 0.948 -10.658 1.00 89.50 107 TYR A N 1
ATOM 807 C CA . TYR A 1 107 ? 5.374 1.119 -11.868 1.00 89.50 107 TYR A CA 1
ATOM 808 C C . TYR A 1 107 ? 6.791 0.532 -11.669 1.00 89.50 107 TYR A C 1
ATOM 810 O O . TYR A 1 107 ? 6.923 -0.671 -11.426 1.00 89.50 107 TYR A O 1
ATOM 818 N N . ASN A 1 108 ? 7.838 1.371 -11.693 1.00 87.62 108 ASN A N 1
ATOM 819 C CA . ASN A 1 108 ? 9.230 1.007 -11.379 1.00 87.62 108 ASN A CA 1
ATOM 820 C C . ASN A 1 108 ? 9.439 0.404 -9.987 1.00 87.62 108 ASN A C 1
ATOM 822 O O . ASN A 1 108 ? 10.347 -0.402 -9.786 1.00 87.62 108 ASN A O 1
ATOM 826 N N . GLY A 1 109 ? 8.586 0.745 -9.028 1.00 87.06 109 GLY A N 1
ATOM 827 C CA . GLY A 1 109 ? 8.594 0.146 -7.702 1.00 87.06 109 GLY A CA 1
ATOM 828 C C . GLY A 1 109 ? 7.981 -1.259 -7.653 1.00 87.06 109 GLY A C 1
ATOM 829 O O . GLY A 1 109 ? 7.979 -1.855 -6.580 1.00 87.06 109 GLY A O 1
ATOM 830 N N . GLY A 1 110 ? 7.482 -1.815 -8.762 1.00 90.88 110 GLY A N 1
ATOM 831 C CA . GLY A 1 110 ? 7.013 -3.201 -8.836 1.00 90.88 110 GLY A CA 1
ATOM 832 C C . GLY A 1 110 ? 5.726 -3.466 -8.049 1.00 90.88 110 GLY A C 1
ATOM 833 O O . GLY A 1 110 ? 4.802 -2.653 -8.055 1.00 90.88 110 GLY A O 1
ATOM 834 N N . VAL A 1 111 ? 5.652 -4.620 -7.380 1.00 93.94 111 VAL A N 1
ATOM 835 C CA . VAL A 1 111 ? 4.495 -5.048 -6.571 1.00 93.94 111 VAL A CA 1
ATOM 836 C C . VAL A 1 111 ? 4.790 -4.963 -5.081 1.00 93.94 111 VAL A C 1
ATOM 838 O O . VAL A 1 111 ? 5.889 -5.313 -4.649 1.00 93.94 111 VAL A O 1
ATOM 841 N N . ARG A 1 112 ? 3.791 -4.565 -4.286 1.00 93.75 112 ARG A N 1
ATOM 842 C CA . ARG A 1 112 ? 3.893 -4.424 -2.825 1.00 93.75 112 ARG A CA 1
ATOM 843 C C . ARG A 1 112 ? 2.749 -5.124 -2.096 1.00 93.75 112 ARG A C 1
ATOM 845 O O . ARG A 1 112 ? 1.621 -5.182 -2.587 1.00 93.75 112 ARG A O 1
ATOM 852 N N . VAL A 1 113 ? 3.041 -5.592 -0.885 1.00 94.56 113 VAL A N 1
ATOM 853 C CA . VAL A 1 113 ? 2.096 -6.106 0.111 1.00 94.56 113 VAL A CA 1
ATOM 854 C C . VAL A 1 113 ? 2.251 -5.284 1.379 1.00 94.56 113 VAL A C 1
ATOM 856 O O . VAL A 1 113 ? 3.342 -5.193 1.937 1.00 94.56 113 VAL A O 1
ATOM 859 N N . VAL A 1 114 ? 1.158 -4.702 1.857 1.00 93.81 114 VAL A N 1
ATOM 860 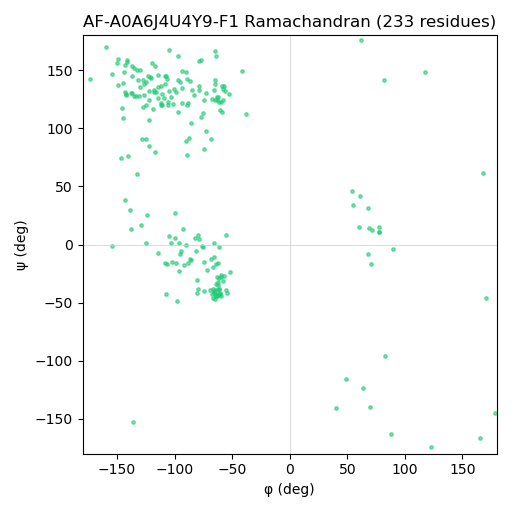C CA . VAL A 1 114 ? 1.162 -3.739 2.959 1.00 93.81 114 VAL A CA 1
ATOM 861 C C . VAL A 1 114 ? 0.177 -4.175 4.041 1.00 93.81 114 VAL A C 1
ATOM 863 O O . VAL A 1 114 ? -0.982 -4.472 3.773 1.00 93.81 114 VAL A O 1
ATOM 866 N N . ASP A 1 115 ? 0.642 -4.228 5.282 1.00 93.19 115 ASP A N 1
ATOM 867 C CA . ASP A 1 115 ? -0.137 -4.499 6.484 1.00 93.19 115 ASP A CA 1
ATOM 868 C C . ASP A 1 115 ? -0.820 -3.221 6.980 1.00 93.19 115 ASP A C 1
ATOM 870 O O . ASP A 1 115 ? -0.176 -2.188 7.166 1.00 93.19 115 ASP A O 1
ATOM 874 N N . LEU A 1 116 ? -2.132 -3.307 7.204 1.00 93.94 116 LEU A N 1
ATOM 875 C CA . LEU A 1 116 ? -3.000 -2.194 7.594 1.00 93.94 116 LEU A CA 1
ATOM 876 C C . LEU A 1 116 ? -3.364 -2.218 9.087 1.00 93.94 116 LEU A C 1
ATOM 878 O O . LEU A 1 116 ? -4.132 -1.380 9.558 1.00 93.94 116 LEU A O 1
ATOM 882 N N . THR A 1 117 ? -2.858 -3.190 9.851 1.00 90.94 117 THR A N 1
ATOM 883 C CA . THR A 1 117 ? -3.241 -3.393 11.261 1.00 90.94 117 THR A CA 1
ATOM 884 C C . THR A 1 117 ? -2.964 -2.194 12.167 1.00 90.94 117 THR A C 1
ATOM 886 O O . THR A 1 117 ? -3.699 -1.999 13.133 1.00 90.94 117 THR A O 1
ATOM 889 N N . GLY A 1 118 ? -1.963 -1.365 11.856 1.00 89.81 118 GLY A N 1
ATOM 890 C CA . GLY A 1 118 ? -1.608 -0.196 12.666 1.00 89.81 118 GLY A CA 1
ATOM 891 C C . GLY A 1 118 ? -2.579 0.985 12.550 1.00 89.81 118 GLY A C 1
ATOM 892 O O . GLY A 1 118 ? -2.566 1.863 13.413 1.00 89.81 118 GLY A O 1
ATOM 893 N N . LEU A 1 119 ? -3.462 1.009 11.542 1.00 92.00 119 LEU A N 1
ATOM 894 C CA . LEU A 1 119 ? -4.300 2.178 11.243 1.00 92.00 119 LEU A CA 1
ATOM 895 C C . LEU A 1 119 ? -5.251 2.565 12.385 1.00 92.00 119 LEU A C 1
ATOM 897 O O . LEU A 1 119 ? -5.415 3.752 12.665 1.00 92.00 119 LEU A O 1
ATOM 901 N N . VAL A 1 120 ? -5.831 1.590 13.096 1.00 90.12 120 VAL A N 1
ATOM 902 C CA . VAL A 1 120 ? -6.740 1.872 14.227 1.00 90.12 120 VAL A CA 1
ATOM 903 C C . VAL A 1 120 ? -6.009 2.605 15.356 1.00 90.12 120 VAL A C 1
ATOM 905 O O . VAL A 1 120 ? -6.552 3.536 15.947 1.00 90.12 120 VAL A O 1
ATOM 908 N N . GLY A 1 121 ? -4.757 2.229 15.635 1.00 87.56 121 GLY A N 1
ATOM 909 C CA . GLY A 1 121 ? -3.928 2.904 16.634 1.00 87.56 121 GLY A CA 1
ATOM 910 C C . GLY A 1 121 ? -3.629 4.352 16.254 1.00 87.56 121 GLY A C 1
ATOM 911 O O . GLY A 1 121 ? -3.769 5.246 17.093 1.00 87.56 121 GLY A O 1
ATOM 912 N N . VAL A 1 122 ? -3.282 4.590 14.986 1.00 86.38 122 VAL A N 1
ATOM 913 C CA . VAL A 1 122 ? -2.990 5.939 14.483 1.00 86.38 122 VAL A CA 1
ATOM 914 C C . VAL A 1 122 ? -4.217 6.848 14.557 1.00 86.38 122 VAL A C 1
ATOM 916 O O . VAL A 1 122 ? -4.105 7.975 15.035 1.00 86.38 122 VAL A O 1
ATOM 919 N N . ALA A 1 123 ? -5.395 6.348 14.178 1.00 85.88 123 ALA A N 1
ATOM 920 C CA . ALA A 1 123 ? -6.651 7.100 14.244 1.00 85.88 123 ALA A CA 1
ATOM 921 C C . ALA A 1 123 ? -7.018 7.567 15.664 1.00 85.88 123 ALA A C 1
ATOM 923 O O . ALA A 1 123 ? -7.713 8.561 15.849 1.00 85.88 123 ALA A O 1
ATOM 924 N N . LEU A 1 124 ? -6.536 6.855 16.683 1.00 85.56 124 LEU A N 1
ATOM 925 C CA . LEU A 1 124 ? -6.753 7.168 18.095 1.00 85.56 124 LEU A CA 1
ATOM 926 C C . LEU A 1 124 ? -5.640 8.036 18.701 1.00 85.56 124 LEU A C 1
ATOM 928 O O . LEU A 1 124 ? -5.538 8.138 19.923 1.00 85.56 124 LEU A O 1
ATOM 932 N N . GLY A 1 125 ? -4.779 8.635 17.874 1.00 76.44 125 GLY A N 1
ATOM 933 C CA . GLY A 1 125 ? -3.706 9.519 18.329 1.00 76.44 125 GLY A CA 1
ATOM 934 C C . GLY A 1 125 ? -2.556 8.799 19.036 1.00 76.44 125 GLY A C 1
ATOM 935 O O . GLY A 1 125 ? -1.707 9.458 19.639 1.00 76.44 125 GLY A O 1
ATOM 936 N N . LYS A 1 126 ? -2.477 7.459 18.963 1.00 68.38 126 LYS A N 1
ATOM 937 C CA . LYS A 1 126 ? -1.318 6.708 19.464 1.00 68.38 126 LYS A CA 1
ATOM 938 C C . LYS A 1 126 ? -0.153 6.884 18.493 1.00 68.38 126 LYS A C 1
ATOM 940 O O . LYS A 1 126 ? 0.085 6.052 17.617 1.00 68.38 126 LYS A O 1
ATOM 945 N N . GLN A 1 127 ? 0.556 8.002 18.638 1.00 51.06 127 GLN A N 1
ATOM 946 C CA . GLN A 1 127 ? 1.756 8.280 17.857 1.00 51.06 127 GLN A CA 1
ATOM 947 C C . GLN A 1 127 ? 2.792 7.163 18.065 1.00 51.06 127 GLN A C 1
ATOM 949 O O . GLN A 1 127 ? 3.015 6.710 19.186 1.00 51.06 127 GLN A O 1
ATOM 954 N N . GLY A 1 128 ? 3.389 6.682 16.971 1.00 48.28 128 GLY A N 1
ATOM 955 C CA . GLY A 1 128 ? 4.414 5.632 16.997 1.00 48.28 128 GLY A CA 1
ATOM 956 C C . GLY A 1 128 ? 3.906 4.185 16.913 1.00 48.28 128 GLY A C 1
ATOM 957 O O . GLY A 1 128 ? 4.727 3.280 16.789 1.00 48.28 128 GLY A O 1
ATOM 958 N N . VAL A 1 129 ? 2.588 3.932 16.902 1.00 52.75 129 VAL A N 1
ATOM 959 C CA . VAL A 1 129 ? 2.040 2.584 16.643 1.00 52.75 129 VAL A CA 1
ATOM 960 C C . VAL A 1 129 ? 1.812 2.380 15.140 1.00 52.75 129 VAL A C 1
ATOM 962 O O . VAL A 1 129 ? 0.696 2.458 14.641 1.00 52.75 129 VAL A O 1
ATOM 965 N N . GLY A 1 130 ? 2.901 2.125 14.414 1.00 67.50 130 GLY A N 1
ATOM 966 C CA . GLY A 1 130 ? 2.949 1.192 13.277 1.00 67.50 130 GLY A CA 1
ATOM 967 C C . GLY A 1 130 ? 2.252 1.515 11.948 1.00 67.50 130 GLY A C 1
ATOM 968 O O . GLY A 1 130 ? 2.609 0.851 10.983 1.00 67.50 130 GLY A O 1
ATOM 969 N N . GLY A 1 131 ? 1.318 2.475 11.865 1.00 85.94 131 GLY A N 1
ATOM 970 C CA . GLY A 1 131 ? 0.692 2.924 10.608 1.00 85.94 131 GLY A CA 1
ATOM 971 C C . GLY A 1 131 ? 0.364 1.811 9.602 1.00 85.94 131 GLY A C 1
ATOM 972 O O . GLY A 1 131 ? -0.083 0.726 9.978 1.00 85.94 131 GLY A O 1
ATOM 973 N N . MET A 1 132 ? 0.586 2.092 8.318 1.00 91.12 132 MET A N 1
ATOM 974 C CA . MET A 1 132 ? 0.739 1.059 7.291 1.00 91.12 132 MET A CA 1
ATOM 975 C C . MET A 1 132 ? 2.197 0.606 7.228 1.00 91.12 132 MET A C 1
ATOM 977 O O . MET A 1 132 ? 3.102 1.437 7.311 1.00 91.12 132 MET A O 1
ATOM 981 N N . ARG A 1 133 ? 2.423 -0.696 7.040 1.00 89.06 133 ARG A N 1
ATOM 982 C CA . ARG A 1 133 ? 3.766 -1.289 6.994 1.00 89.06 133 ARG A CA 1
ATOM 983 C C . ARG A 1 133 ? 3.902 -2.236 5.816 1.00 89.06 133 ARG A C 1
ATOM 985 O O . ARG A 1 133 ? 3.115 -3.166 5.700 1.00 89.06 133 ARG A O 1
ATOM 992 N N . GLU A 1 134 ? 4.924 -2.067 4.990 1.00 89.81 134 GLU A N 1
ATOM 993 C CA . GLU A 1 134 ? 5.233 -3.052 3.952 1.00 89.81 134 GLU A CA 1
ATOM 994 C C . GLU A 1 134 ? 5.674 -4.382 4.577 1.00 89.81 134 GLU A C 1
ATOM 996 O O . GLU A 1 134 ? 6.473 -4.418 5.512 1.00 89.81 134 GLU A O 1
ATOM 1001 N N . VAL A 1 135 ? 5.113 -5.481 4.085 1.00 90.19 135 VAL A N 1
ATOM 1002 C CA . VAL A 1 135 ? 5.405 -6.846 4.547 1.00 90.19 135 VAL A CA 1
ATOM 1003 C C . VAL A 1 135 ? 5.848 -7.765 3.414 1.00 90.19 135 VAL A C 1
ATOM 1005 O O . VAL A 1 135 ? 6.094 -8.944 3.653 1.00 90.19 135 VAL A O 1
ATOM 1008 N N . GLY A 1 136 ? 5.937 -7.244 2.192 1.00 90.25 136 GLY A N 1
ATOM 1009 C CA . GLY A 1 136 ? 6.438 -7.958 1.029 1.00 90.25 136 GLY A CA 1
ATOM 1010 C C . GLY A 1 136 ? 6.548 -7.035 -0.173 1.00 90.25 136 GLY A C 1
ATOM 1011 O O . GLY A 1 136 ? 5.681 -6.189 -0.381 1.00 90.25 136 GLY A O 1
ATOM 1012 N N . PHE A 1 137 ? 7.586 -7.219 -0.980 1.00 91.44 137 PHE A N 1
ATOM 1013 C CA . PHE A 1 137 ? 7.710 -6.549 -2.266 1.00 91.44 137 PHE A CA 1
ATOM 1014 C C . PHE A 1 137 ? 8.489 -7.402 -3.257 1.00 91.44 137 PHE A C 1
ATOM 1016 O O . PHE A 1 137 ? 9.317 -8.228 -2.876 1.00 91.44 137 PHE A O 1
ATOM 1023 N N . TYR A 1 138 ? 8.254 -7.164 -4.542 1.00 90.44 138 TYR A N 1
ATOM 1024 C CA . TYR A 1 138 ? 9.113 -7.665 -5.602 1.00 90.44 138 TYR A CA 1
ATOM 1025 C C . TYR A 1 138 ? 9.205 -6.618 -6.705 1.00 90.44 138 TYR A C 1
ATOM 1027 O O . TYR A 1 138 ? 8.185 -6.123 -7.184 1.00 90.44 138 TYR A O 1
ATOM 1035 N N . ARG A 1 139 ? 10.429 -6.317 -7.143 1.00 86.81 139 ARG A N 1
ATOM 1036 C CA . ARG A 1 139 ? 10.672 -5.487 -8.324 1.00 86.81 139 ARG A CA 1
ATOM 1037 C C . ARG A 1 139 ? 11.785 -6.085 -9.177 1.00 86.81 139 ARG A C 1
ATOM 1039 O O . ARG A 1 139 ? 12.865 -6.418 -8.688 1.00 86.81 139 ARG A O 1
ATOM 1046 N N . PHE A 1 140 ? 11.511 -6.207 -10.465 1.00 84.44 140 PHE A N 1
ATOM 1047 C CA . PHE A 1 140 ? 12.525 -6.357 -11.496 1.00 84.44 140 PHE A CA 1
ATOM 1048 C C . PHE A 1 140 ? 13.186 -5.012 -11.788 1.00 84.44 140 PHE A C 1
ATOM 1050 O O . PHE A 1 140 ? 12.596 -3.958 -11.545 1.00 84.44 140 PHE A O 1
ATOM 1057 N N . LYS A 1 141 ? 14.391 -5.058 -12.357 1.00 79.75 141 LYS A N 1
ATOM 1058 C CA . LYS A 1 141 ? 15.106 -3.866 -12.823 1.00 79.75 141 LYS A CA 1
ATOM 1059 C C . LYS A 1 141 ? 14.270 -3.050 -13.821 1.00 79.75 141 LYS A C 1
ATOM 1061 O O . LYS A 1 141 ? 14.220 -1.834 -13.725 1.00 79.75 141 LYS A O 1
ATOM 1066 N N . ASP A 1 142 ? 13.553 -3.736 -14.707 1.00 77.88 142 ASP A N 1
ATOM 1067 C CA . ASP A 1 142 ? 12.687 -3.154 -15.731 1.00 77.88 142 ASP A CA 1
ATOM 1068 C C . ASP A 1 142 ? 11.194 -3.163 -15.339 1.00 77.88 142 ASP A C 1
ATOM 1070 O O . ASP A 1 142 ? 10.334 -3.238 -16.215 1.00 77.88 142 ASP A O 1
ATOM 1074 N N . SER A 1 143 ? 10.862 -3.134 -14.039 1.00 84.62 143 SER A N 1
ATOM 1075 C CA . SER A 1 143 ? 9.459 -3.137 -13.581 1.00 84.62 143 SER A CA 1
ATOM 1076 C C . SER A 1 143 ? 8.678 -1.959 -14.141 1.00 84.62 143 SER A C 1
ATOM 1078 O O . SER A 1 143 ? 9.014 -0.812 -13.900 1.00 84.62 143 SER A O 1
ATOM 1080 N N . ASN A 1 144 ? 7.577 -2.240 -14.809 1.00 86.12 144 ASN A N 1
ATOM 1081 C CA . ASN A 1 144 ? 6.565 -1.267 -15.158 1.00 86.12 144 ASN A CA 1
ATOM 1082 C C . ASN A 1 144 ? 5.199 -1.854 -14.794 1.00 86.12 144 ASN A C 1
ATOM 1084 O O . ASN A 1 144 ? 4.361 -2.152 -15.647 1.00 86.12 144 ASN A O 1
ATOM 1088 N N . THR A 1 145 ? 5.029 -2.135 -13.501 1.00 89.31 145 THR A N 1
ATOM 1089 C CA . THR A 1 145 ? 3.832 -2.800 -12.995 1.00 89.31 145 THR A CA 1
ATOM 1090 C C . THR A 1 145 ? 2.688 -1.802 -12.915 1.00 89.31 145 THR A C 1
ATOM 1092 O O . THR A 1 145 ? 2.680 -0.925 -12.055 1.00 89.31 145 THR A O 1
ATOM 1095 N N . TRP A 1 146 ? 1.707 -1.981 -13.793 1.00 87.88 146 TRP A N 1
ATOM 1096 C CA . TRP A 1 146 ? 0.498 -1.171 -13.859 1.00 87.88 146 TRP A CA 1
ATOM 1097 C C . TRP A 1 146 ? -0.533 -1.605 -12.823 1.00 87.88 146 TRP A C 1
ATOM 1099 O O . TRP A 1 146 ? -1.173 -0.786 -12.175 1.00 87.88 146 TRP A O 1
ATOM 1109 N N . ALA A 1 147 ? -0.710 -2.913 -12.642 1.00 90.25 147 ALA A N 1
ATOM 1110 C CA . ALA A 1 147 ? -1.669 -3.411 -11.670 1.00 90.25 147 ALA A CA 1
ATOM 1111 C C . ALA A 1 147 ? -1.202 -4.666 -10.969 1.00 90.25 147 ALA A C 1
ATOM 1113 O O . ALA A 1 147 ? -0.537 -5.509 -11.557 1.00 90.25 147 ALA A O 1
ATOM 1114 N N . VAL A 1 148 ? -1.622 -4.823 -9.719 1.00 92.81 148 VAL A N 1
ATOM 1115 C CA . VAL A 1 148 ? -1.509 -6.079 -8.991 1.00 92.81 148 VAL A CA 1
ATOM 1116 C C . VAL A 1 148 ? -2.856 -6.412 -8.385 1.00 92.81 148 VAL A C 1
ATOM 1118 O O . VAL A 1 148 ? -3.545 -5.546 -7.845 1.00 92.81 148 VAL A O 1
ATOM 1121 N N . LYS A 1 149 ? -3.260 -7.672 -8.507 1.00 91.75 149 LYS A N 1
ATOM 1122 C CA . LYS A 1 149 ? -4.471 -8.189 -7.874 1.00 91.75 149 LYS A CA 1
ATOM 1123 C C . LYS A 1 149 ? -4.196 -9.554 -7.273 1.00 91.75 149 LYS A C 1
ATOM 1125 O O . LYS A 1 149 ? -3.347 -10.310 -7.747 1.00 91.75 149 LYS A O 1
ATOM 1130 N N . THR A 1 150 ? -4.965 -9.901 -6.254 1.00 92.81 150 THR A N 1
ATOM 1131 C CA . THR A 1 150 ? -5.045 -11.275 -5.767 1.00 92.81 150 THR A CA 1
ATOM 1132 C C . THR A 1 150 ? -6.504 -11.658 -5.506 1.00 92.81 150 THR A C 1
ATOM 1134 O O . THR A 1 150 ? -7.227 -10.928 -4.821 1.00 92.81 150 THR A O 1
ATOM 1137 N N . PRO A 1 151 ? -6.987 -12.790 -6.054 1.00 88.81 151 PRO A N 1
ATOM 1138 C CA . PRO A 1 151 ? -8.329 -13.288 -5.768 1.00 88.81 151 PRO A CA 1
ATOM 1139 C C . PRO A 1 151 ? -8.532 -13.628 -4.288 1.00 88.81 151 PRO A C 1
ATOM 1141 O O . PRO A 1 151 ? -9.646 -13.522 -3.781 1.00 88.81 151 PRO A O 1
ATOM 1144 N N . GLN A 1 152 ? -7.471 -14.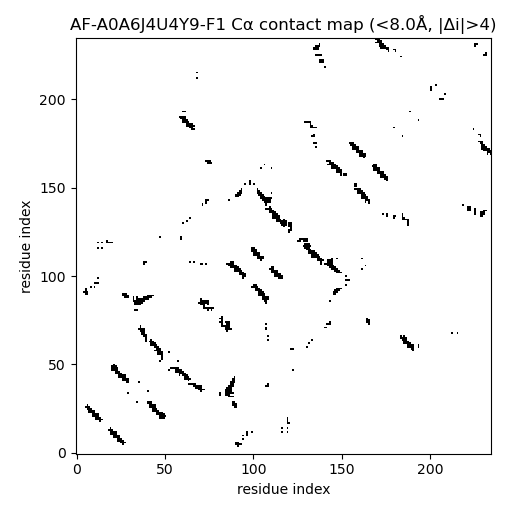072 -3.607 1.00 90.38 152 GLN A N 1
ATOM 1145 C CA . GLN A 1 152 ? -7.512 -14.516 -2.218 1.00 90.38 152 GLN A CA 1
ATOM 1146 C C . GLN A 1 152 ? -6.209 -14.140 -1.517 1.00 90.38 152 GLN A C 1
ATOM 1148 O O . GLN A 1 152 ? -5.145 -14.651 -1.861 1.00 90.38 152 GLN A O 1
ATOM 1153 N N . ALA A 1 153 ? -6.311 -13.288 -0.500 1.00 94.25 153 ALA A N 1
ATOM 1154 C CA . ALA A 1 153 ? -5.209 -13.003 0.405 1.00 94.25 153 ALA A CA 1
ATOM 1155 C C . ALA A 1 153 ? -5.291 -13.911 1.637 1.00 94.25 153 ALA A C 1
ATOM 1157 O O . ALA A 1 153 ? -6.371 -14.294 2.082 1.00 94.25 153 ALA A O 1
ATOM 1158 N N . SER A 1 154 ? -4.139 -14.244 2.209 1.00 95.06 154 SER A N 1
ATOM 1159 C CA . SER A 1 154 ? -4.042 -14.971 3.474 1.00 95.06 154 SER A CA 1
ATOM 1160 C C . SER A 1 154 ? -2.777 -14.547 4.190 1.00 95.06 154 SER A C 1
ATOM 1162 O O . SER A 1 154 ? -1.715 -14.493 3.581 1.00 95.06 154 SER A O 1
ATOM 1164 N N . ARG A 1 155 ? -2.842 -14.320 5.505 1.00 93.12 155 ARG A N 1
ATOM 1165 C CA . ARG A 1 155 ? -1.639 -13.999 6.292 1.00 93.12 155 ARG A CA 1
ATOM 1166 C C . ARG A 1 155 ? -0.625 -15.143 6.369 1.00 93.12 155 ARG A C 1
ATOM 1168 O O . ARG A 1 155 ? 0.498 -14.894 6.781 1.00 93.12 155 ARG A O 1
ATOM 1175 N N . ASN A 1 156 ? -0.994 -16.350 5.933 1.00 93.31 156 ASN A N 1
ATOM 1176 C CA . ASN A 1 156 ? -0.096 -17.506 5.847 1.00 93.31 156 ASN A CA 1
ATOM 1177 C C . ASN A 1 156 ? 0.622 -17.615 4.489 1.00 93.31 156 ASN A C 1
ATOM 1179 O O . ASN A 1 156 ? 1.398 -18.544 4.281 1.00 93.31 156 ASN A O 1
ATOM 1183 N N . GLY A 1 157 ? 0.360 -16.685 3.569 1.00 94.75 157 GLY A N 1
ATOM 1184 C CA . GLY A 1 157 ? 0.924 -16.661 2.225 1.00 94.75 157 GLY A CA 1
ATOM 1185 C C . GLY A 1 157 ? -0.142 -16.792 1.139 1.00 94.75 157 GLY A C 1
ATOM 1186 O O . GLY A 1 157 ? -1.181 -17.421 1.341 1.00 94.75 157 GLY A O 1
ATOM 1187 N N . PHE A 1 158 ? 0.108 -16.171 -0.013 1.00 96.88 158 PHE A N 1
ATOM 1188 C CA . PHE A 1 158 ? -0.807 -16.145 -1.158 1.00 96.88 158 PHE A CA 1
ATOM 1189 C C . PHE A 1 158 ? -0.072 -15.814 -2.462 1.00 96.88 158 PHE A C 1
ATOM 1191 O O . PHE A 1 158 ? 1.098 -15.430 -2.448 1.00 96.88 158 PHE A O 1
ATOM 1198 N N . TYR A 1 159 ? -0.767 -15.968 -3.591 1.00 96.62 159 TYR A N 1
ATOM 1199 C CA . TYR A 1 159 ? -0.263 -15.569 -4.903 1.00 96.62 159 TYR A CA 1
ATOM 1200 C C . TYR A 1 159 ? -0.777 -14.187 -5.303 1.00 96.62 159 TYR A C 1
ATOM 1202 O O . TYR A 1 159 ? -1.942 -13.864 -5.067 1.00 96.62 159 TYR A O 1
ATOM 1210 N N . LEU A 1 160 ? 0.086 -13.399 -5.937 1.00 94.81 160 LEU A N 1
ATOM 1211 C CA . LEU A 1 160 ? -0.218 -12.101 -6.525 1.00 94.81 160 LEU A CA 1
ATOM 1212 C C . LEU A 1 160 ? -0.050 -12.181 -8.034 1.00 94.81 160 LEU A C 1
ATOM 1214 O O . LEU A 1 160 ? 0.842 -12.869 -8.526 1.00 94.81 160 LEU A O 1
ATOM 1218 N N . TYR A 1 161 ? -0.886 -11.446 -8.749 1.00 95.12 161 TYR A N 1
ATOM 1219 C CA . TYR A 1 161 ? -0.901 -11.424 -10.201 1.00 95.12 161 TYR A CA 1
ATOM 1220 C C . TYR A 1 161 ? -0.677 -9.987 -10.653 1.00 95.12 161 TYR A C 1
ATOM 1222 O O . TYR A 1 161 ? -1.547 -9.134 -10.461 1.00 95.12 161 TYR A O 1
ATOM 1230 N N . GLY A 1 162 ? 0.519 -9.726 -11.174 1.00 93.31 162 GLY A N 1
ATOM 1231 C CA . GLY A 1 162 ? 0.935 -8.431 -11.688 1.00 93.31 162 GLY A CA 1
ATOM 1232 C C . GLY A 1 162 ? 0.691 -8.332 -13.187 1.00 93.31 162 GLY A C 1
ATOM 1233 O O . GLY A 1 162 ? 1.010 -9.252 -13.938 1.00 93.31 162 GLY A O 1
ATOM 1234 N N . ASN A 1 163 ? 0.136 -7.208 -13.620 1.00 91.19 163 ASN A N 1
ATOM 1235 C CA . ASN A 1 163 ? 0.148 -6.780 -15.005 1.00 91.19 163 ASN A CA 1
ATOM 1236 C C . ASN A 1 163 ? 1.228 -5.708 -15.166 1.00 91.19 163 ASN A C 1
ATOM 1238 O O . ASN A 1 163 ? 1.195 -4.680 -14.488 1.00 91.19 163 ASN A O 1
ATOM 1242 N N . ASP A 1 164 ? 2.188 -5.983 -16.035 1.00 89.56 164 ASP A N 1
ATOM 1243 C CA . ASP A 1 164 ? 3.340 -5.149 -16.328 1.00 89.56 164 ASP A CA 1
ATOM 1244 C C . ASP A 1 164 ? 3.306 -4.729 -17.798 1.00 89.56 164 ASP A C 1
ATOM 1246 O O . ASP A 1 164 ? 3.108 -5.569 -18.678 1.00 89.56 164 ASP A O 1
ATOM 1250 N N . HIS A 1 165 ? 3.511 -3.445 -18.084 1.00 82.75 165 HIS A N 1
ATOM 1251 C CA . HIS A 1 165 ? 3.429 -2.920 -19.451 1.00 82.75 165 HIS A CA 1
ATOM 1252 C C . HIS A 1 165 ? 4.444 -3.547 -20.409 1.00 82.75 165 HIS A C 1
ATOM 1254 O O . HIS A 1 165 ? 4.176 -3.643 -21.605 1.00 82.75 165 HIS A O 1
ATOM 1260 N N . LYS A 1 166 ? 5.599 -3.993 -19.905 1.00 79.00 166 LYS A N 1
ATOM 1261 C CA . LYS A 1 166 ? 6.651 -4.589 -20.733 1.00 79.00 166 LYS A CA 1
ATOM 1262 C C . LYS A 1 166 ? 6.619 -6.104 -20.718 1.00 79.00 166 LYS A C 1
ATOM 1264 O O . LYS A 1 166 ? 6.707 -6.733 -21.771 1.00 79.00 166 LYS A O 1
ATOM 1269 N N . ARG A 1 167 ? 6.539 -6.697 -19.527 1.00 85.19 167 ARG A N 1
ATOM 1270 C CA . ARG A 1 167 ? 6.618 -8.158 -19.362 1.00 85.19 167 ARG A CA 1
ATOM 1271 C C . ARG A 1 167 ? 5.263 -8.848 -19.509 1.00 85.19 167 ARG A C 1
ATOM 1273 O O . ARG A 1 167 ? 5.206 -10.065 -19.669 1.00 85.19 167 ARG A O 1
ATOM 1280 N N . GLY A 1 168 ? 4.172 -8.086 -19.507 1.00 87.81 168 GLY A N 1
ATOM 1281 C CA . GLY A 1 168 ? 2.820 -8.604 -19.621 1.00 87.81 168 GLY A CA 1
ATOM 1282 C C . GLY A 1 168 ? 2.301 -9.089 -18.275 1.00 87.81 168 GLY A C 1
ATOM 1283 O O . GLY A 1 168 ? 1.742 -8.311 -17.512 1.00 87.81 168 GLY A O 1
ATOM 1284 N N . PHE A 1 169 ? 2.417 -10.382 -17.992 1.00 91.38 169 PHE A N 1
ATOM 1285 C CA . PHE A 1 169 ? 1.807 -10.990 -16.810 1.00 91.38 169 PHE A CA 1
ATOM 1286 C C . PHE A 1 169 ? 2.842 -11.719 -15.960 1.00 91.38 169 PHE A C 1
ATOM 1288 O O . PHE A 1 169 ? 3.447 -12.685 -16.418 1.00 91.38 169 PHE A O 1
ATOM 1295 N N . ASP A 1 170 ? 2.984 -11.278 -14.713 1.00 93.62 170 ASP A N 1
ATOM 1296 C CA . ASP A 1 170 ? 3.884 -11.856 -13.721 1.00 93.62 170 ASP A CA 1
ATOM 1297 C C . ASP A 1 170 ? 3.068 -12.477 -12.573 1.00 93.62 170 ASP A C 1
ATOM 1299 O O . ASP A 1 170 ? 2.128 -11.873 -12.048 1.00 93.62 170 ASP A O 1
ATOM 1303 N N . VAL A 1 171 ? 3.441 -13.687 -12.146 1.00 95.88 171 VAL A N 1
ATOM 1304 C CA . VAL A 1 171 ? 2.850 -14.353 -10.974 1.00 95.88 171 VAL A CA 1
ATOM 1305 C C . VAL A 1 171 ? 3.868 -14.379 -9.853 1.00 95.88 171 VAL A C 1
ATOM 1307 O O . VAL A 1 171 ? 4.967 -14.905 -10.021 1.00 95.88 171 VAL A O 1
ATOM 1310 N N . TYR A 1 172 ? 3.486 -13.881 -8.686 1.00 94.88 172 TYR A N 1
ATOM 1311 C CA . TYR A 1 172 ? 4.330 -13.864 -7.500 1.00 94.88 172 TYR A CA 1
ATOM 1312 C C . TYR A 1 172 ? 3.718 -14.698 -6.385 1.00 94.88 172 TYR A C 1
ATOM 1314 O O . TYR A 1 172 ? 2.500 -14.815 -6.281 1.00 94.88 172 TYR A O 1
ATOM 1322 N N . LYS A 1 173 ? 4.558 -15.220 -5.497 1.00 95.75 173 LYS A N 1
ATOM 1323 C CA . LYS A 1 173 ? 4.148 -15.820 -4.231 1.00 95.75 173 LYS A CA 1
ATOM 1324 C C . LYS A 1 173 ? 4.683 -14.974 -3.088 1.00 95.75 173 LYS A C 1
ATOM 1326 O O . LYS A 1 173 ? 5.885 -14.745 -3.006 1.00 95.75 173 LYS A O 1
ATOM 1331 N N . TRP A 1 174 ? 3.802 -14.559 -2.186 1.00 94.56 174 TRP A N 1
ATOM 1332 C CA . TRP A 1 174 ? 4.183 -13.987 -0.901 1.00 94.56 174 TRP A CA 1
ATOM 1333 C C . TRP A 1 174 ? 4.050 -15.041 0.197 1.00 94.56 174 TRP A C 1
ATOM 1335 O O . TRP A 1 174 ? 3.049 -15.757 0.272 1.00 94.56 174 TRP A O 1
ATOM 1345 N N . THR A 1 175 ? 5.065 -15.138 1.047 1.00 93.19 175 THR A N 1
ATOM 1346 C CA . THR A 1 175 ? 5.120 -15.999 2.228 1.00 93.19 175 THR A CA 1
ATOM 1347 C C . THR A 1 175 ? 5.572 -15.147 3.413 1.00 93.19 175 THR A C 1
ATOM 1349 O O . THR A 1 175 ? 6.602 -14.490 3.308 1.00 93.19 175 THR A O 1
ATOM 1352 N N . PRO A 1 176 ? 4.855 -15.136 4.546 1.00 87.62 176 PRO A N 1
ATOM 1353 C CA . PRO A 1 176 ? 5.230 -14.314 5.693 1.00 87.62 176 PRO A CA 1
ATOM 1354 C C . PRO A 1 176 ? 6.592 -14.743 6.262 1.00 87.62 176 PRO A C 1
ATOM 1356 O O . PRO A 1 176 ? 6.782 -15.905 6.617 1.00 87.62 176 PRO A O 1
ATOM 1359 N N . THR A 1 177 ? 7.529 -13.805 6.406 1.00 77.94 177 THR A N 1
ATOM 1360 C CA . THR A 1 177 ? 8.886 -14.076 6.929 1.00 77.94 177 THR A CA 1
ATOM 1361 C C . THR A 1 177 ? 9.040 -13.793 8.425 1.00 77.94 177 THR A C 1
ATOM 1363 O O . THR A 1 177 ? 10.122 -13.960 8.984 1.00 77.94 177 THR A O 1
ATOM 1366 N N . GLY A 1 178 ? 7.968 -13.372 9.108 1.00 59.03 178 GLY A N 1
ATOM 1367 C CA . GLY A 1 178 ? 7.949 -13.120 10.558 1.00 59.03 178 GLY A CA 1
ATOM 1368 C C . GLY A 1 178 ? 8.795 -11.929 11.033 1.00 59.03 178 GLY A C 1
ATOM 1369 O O . GLY A 1 178 ? 8.668 -11.526 12.186 1.00 59.03 178 GLY A O 1
ATOM 1370 N N . THR A 1 179 ? 9.602 -11.331 10.154 1.00 50.94 179 THR A N 1
ATOM 1371 C CA . THR A 1 179 ? 10.501 -10.214 10.452 1.00 50.94 179 THR A CA 1
ATOM 1372 C C . THR A 1 179 ? 10.219 -9.098 9.448 1.00 50.94 179 THR A C 1
ATOM 1374 O O . THR A 1 179 ? 10.377 -9.330 8.250 1.00 50.94 179 THR A O 1
ATOM 1377 N N . PRO A 1 180 ? 9.780 -7.904 9.886 1.00 51.03 180 PRO A N 1
ATOM 1378 C CA . PRO A 1 180 ? 9.717 -6.742 9.007 1.00 51.03 180 PRO A CA 1
ATOM 1379 C C . PRO A 1 180 ? 11.105 -6.497 8.412 1.00 51.03 180 PRO A C 1
ATOM 1381 O O . PRO A 1 180 ? 12.092 -6.510 9.150 1.00 51.03 180 PRO A O 1
ATOM 1384 N N . THR A 1 181 ? 11.196 -6.295 7.102 1.00 47.53 181 THR A N 1
ATOM 1385 C CA . THR A 1 181 ? 12.461 -5.958 6.449 1.00 47.53 181 THR A CA 1
ATOM 1386 C C . THR A 1 181 ? 12.976 -4.646 7.036 1.00 47.53 181 THR A C 1
ATOM 1388 O O . THR A 1 181 ? 12.343 -3.602 6.931 1.00 47.53 181 THR A O 1
ATOM 1391 N N . THR A 1 182 ? 14.127 -4.690 7.707 1.00 37.50 182 THR A N 1
ATOM 1392 C CA . THR A 1 182 ? 14.734 -3.513 8.345 1.00 37.50 182 THR A CA 1
ATOM 1393 C C . THR A 1 182 ? 15.385 -2.548 7.347 1.00 37.50 182 THR A C 1
ATOM 1395 O O . THR A 1 182 ? 15.849 -1.502 7.778 1.00 37.50 182 THR A O 1
ATOM 1398 N N . ASN A 1 183 ? 15.395 -2.867 6.043 1.00 38.78 183 ASN A N 1
ATOM 1399 C CA . ASN A 1 183 ? 16.053 -2.102 4.969 1.00 38.78 183 ASN A CA 1
ATOM 1400 C C . ASN A 1 183 ? 15.264 -2.093 3.635 1.00 38.78 183 ASN A C 1
ATOM 1402 O O . ASN A 1 183 ? 15.852 -2.213 2.565 1.00 38.78 183 ASN A O 1
ATOM 1406 N N . GLY A 1 184 ? 13.939 -2.012 3.666 1.00 47.69 184 GLY A N 1
ATOM 1407 C CA . GLY A 1 184 ? 13.137 -2.013 2.434 1.00 47.69 184 GLY A CA 1
ATOM 1408 C C . GLY A 1 184 ? 11.679 -2.217 2.772 1.00 47.69 184 GLY A C 1
ATOM 1409 O O . GLY A 1 184 ? 11.130 -3.285 2.516 1.00 47.69 184 GLY A O 1
ATOM 1410 N N . GLY A 1 185 ? 11.125 -1.281 3.529 1.00 64.56 185 GLY A N 1
ATOM 1411 C CA . GLY A 1 185 ? 9.762 -1.358 4.003 1.00 64.56 185 GLY A CA 1
ATOM 1412 C C . GLY A 1 185 ? 9.171 0.034 4.043 1.00 64.56 185 GLY A C 1
ATOM 1413 O O . GLY A 1 185 ? 9.556 0.837 4.890 1.00 64.56 185 GLY A O 1
ATOM 1414 N N . GLY A 1 186 ? 8.246 0.309 3.121 1.00 77.25 186 GLY A N 1
ATOM 1415 C CA . GLY A 1 186 ? 7.700 1.642 2.882 1.00 77.25 186 GLY A CA 1
ATOM 1416 C C . GLY A 1 186 ? 7.385 2.478 4.131 1.00 77.25 186 GLY A C 1
ATOM 1417 O O . GLY A 1 186 ? 7.011 1.980 5.194 1.00 77.25 186 GLY A O 1
ATOM 1418 N N . ILE A 1 187 ? 7.504 3.791 3.972 1.00 85.88 187 ILE A N 1
ATOM 1419 C CA . ILE A 1 187 ? 7.491 4.793 5.031 1.00 85.88 187 ILE A CA 1
ATOM 1420 C C . ILE A 1 187 ? 6.065 5.268 5.305 1.00 85.88 187 ILE A C 1
ATOM 1422 O O . ILE A 1 187 ? 5.428 5.896 4.455 1.00 85.88 187 ILE A O 1
ATOM 1426 N N . TRP A 1 188 ? 5.607 5.067 6.541 1.00 89.00 188 TRP A N 1
ATOM 1427 C CA . TRP A 1 188 ? 4.451 5.772 7.094 1.00 89.00 188 TRP A CA 1
ATOM 1428 C C . TRP A 1 188 ? 4.830 7.186 7.550 1.00 89.00 188 TRP A C 1
ATOM 1430 O O . TRP A 1 188 ? 5.839 7.375 8.230 1.00 89.00 188 TRP A O 1
ATOM 1440 N N . ARG A 1 189 ? 3.993 8.178 7.232 1.00 87.88 189 ARG A N 1
ATOM 1441 C CA . ARG A 1 189 ? 4.119 9.566 7.695 1.00 87.88 189 ARG A CA 1
ATOM 1442 C C . ARG A 1 189 ? 2.828 10.034 8.353 1.00 87.88 189 ARG A C 1
ATOM 1444 O O . ARG A 1 189 ? 1.738 9.802 7.829 1.00 87.88 189 ARG A O 1
ATOM 1451 N N . THR A 1 190 ? 2.944 10.758 9.466 1.00 89.31 190 THR A N 1
ATOM 1452 C CA . THR A 1 190 ? 1.811 11.503 10.041 1.00 89.31 190 THR A CA 1
ATOM 1453 C C . THR A 1 190 ? 1.355 12.620 9.087 1.00 89.31 190 THR A C 1
ATOM 1455 O O . THR A 1 190 ? 2.078 12.958 8.137 1.00 89.31 190 THR A O 1
ATOM 1458 N N . PRO A 1 191 ? 0.176 13.231 9.300 1.00 88.94 191 PRO A N 1
ATOM 1459 C CA . PRO A 1 191 ? -0.259 14.379 8.506 1.00 88.94 191 PRO A CA 1
ATOM 1460 C C . PRO A 1 191 ? 0.766 15.521 8.514 1.00 88.94 191 PRO A C 1
ATOM 1462 O O . PRO A 1 191 ? 1.081 16.069 7.460 1.00 88.94 191 PRO A O 1
ATOM 1465 N N . GLU A 1 192 ? 1.366 15.817 9.667 1.00 87.12 192 GLU A N 1
ATOM 1466 C CA . GLU A 1 192 ? 2.367 16.878 9.826 1.00 87.12 192 GLU A CA 1
ATOM 1467 C C . GLU A 1 192 ? 3.651 16.548 9.061 1.00 87.12 192 GLU A C 1
ATOM 1469 O O . GLU A 1 192 ? 4.157 17.382 8.312 1.00 87.12 192 GLU A O 1
ATOM 1474 N N . GLN A 1 193 ? 4.142 15.309 9.179 1.00 86.75 193 GLN A N 1
ATOM 1475 C CA . GLN A 1 193 ? 5.310 14.837 8.429 1.00 86.75 193 GLN A CA 1
ATOM 1476 C C . GLN A 1 193 ? 5.063 14.846 6.916 1.00 86.75 193 GLN A C 1
ATOM 1478 O O . GLN A 1 193 ? 5.974 15.123 6.139 1.00 86.75 193 GLN A O 1
ATOM 1483 N N . THR A 1 194 ? 3.831 14.557 6.491 1.00 82.25 194 THR A N 1
ATOM 1484 C CA . THR A 1 194 ? 3.432 14.627 5.079 1.00 82.25 194 THR A CA 1
ATOM 1485 C C . THR A 1 194 ? 3.495 16.069 4.579 1.00 82.25 194 THR A C 1
ATOM 1487 O O . THR A 1 194 ? 4.078 16.332 3.531 1.00 82.25 194 THR A O 1
ATOM 1490 N N . VAL A 1 195 ? 2.942 17.020 5.339 1.00 82.00 195 VAL A N 1
ATOM 1491 C CA . VAL A 1 195 ? 2.994 18.449 4.998 1.00 82.00 195 VAL A CA 1
ATOM 1492 C C . VAL A 1 195 ? 4.437 18.950 4.939 1.00 82.00 195 VAL A C 1
ATOM 1494 O O . VAL A 1 195 ? 4.790 19.675 4.011 1.00 82.00 195 VAL A O 1
ATOM 1497 N N . GLU A 1 196 ? 5.285 18.550 5.884 1.00 81.56 196 GLU A N 1
ATOM 1498 C CA . GLU A 1 196 ? 6.691 18.958 5.908 1.00 81.56 196 GLU A CA 1
ATOM 1499 C C . GLU A 1 196 ? 7.491 18.396 4.724 1.00 81.56 196 GLU A C 1
ATOM 1501 O O . GLU A 1 196 ? 8.263 19.118 4.087 1.00 81.56 196 GLU A O 1
ATOM 1506 N N . ALA A 1 197 ? 7.250 17.133 4.358 1.00 76.88 197 ALA A N 1
ATOM 1507 C CA . ALA A 1 197 ? 7.842 16.534 3.165 1.00 76.88 197 ALA A CA 1
ATOM 1508 C C . ALA A 1 197 ? 7.420 17.285 1.889 1.00 76.88 197 ALA A C 1
ATOM 1510 O O . ALA A 1 197 ? 8.264 17.590 1.046 1.00 76.88 197 ALA A O 1
ATOM 1511 N N . MET A 1 198 ? 6.141 17.664 1.777 1.00 74.69 198 MET A N 1
ATOM 1512 C CA . MET A 1 198 ? 5.637 18.439 0.638 1.00 74.69 198 MET A CA 1
ATOM 1513 C C . MET A 1 198 ? 6.230 19.847 0.574 1.00 74.69 198 MET A C 1
ATOM 1515 O O . MET A 1 198 ? 6.601 20.300 -0.507 1.00 74.69 198 MET A O 1
ATOM 1519 N N . LYS A 1 199 ? 6.378 20.532 1.713 1.00 77.44 199 LYS A N 1
ATOM 1520 C CA . LYS A 1 199 ? 7.055 21.836 1.770 1.00 77.44 199 LYS A CA 1
ATOM 1521 C C . LYS A 1 199 ? 8.510 21.729 1.333 1.00 77.44 199 LYS A C 1
ATOM 1523 O O . LYS A 1 199 ? 8.969 22.558 0.555 1.00 77.44 199 LYS A O 1
ATOM 1528 N N . THR A 1 200 ? 9.213 20.693 1.790 1.00 76.19 200 THR A N 1
ATOM 1529 C CA . THR A 1 200 ? 10.604 20.425 1.398 1.00 76.19 200 THR A CA 1
ATOM 1530 C C . THR A 1 200 ? 10.713 20.214 -0.115 1.00 76.19 200 THR A C 1
ATOM 1532 O O . THR A 1 200 ? 11.573 20.811 -0.759 1.00 76.19 200 THR A O 1
ATOM 1535 N N . TYR A 1 201 ? 9.799 19.433 -0.697 1.00 69.50 201 TYR A N 1
ATOM 1536 C CA . TYR A 1 201 ? 9.721 19.197 -2.141 1.00 69.50 201 TYR A CA 1
ATOM 1537 C C . TYR A 1 201 ? 9.377 20.464 -2.947 1.00 69.50 201 TYR A C 1
ATOM 1539 O O . TYR A 1 201 ? 9.936 20.717 -4.012 1.00 69.50 201 TYR A O 1
ATOM 1547 N N . GLN A 1 202 ? 8.475 21.306 -2.444 1.00 71.88 202 GLN A N 1
ATOM 1548 C CA . GLN A 1 202 ? 8.155 22.583 -3.087 1.00 71.88 202 GLN A CA 1
ATOM 1549 C C . GLN A 1 202 ? 9.332 23.561 -3.015 1.00 71.88 202 GLN A C 1
ATOM 1551 O O . GLN A 1 202 ? 9.659 24.206 -4.011 1.00 71.88 202 GLN A O 1
ATOM 1556 N N . ALA A 1 203 ? 10.003 23.641 -1.864 1.00 72.81 203 ALA A N 1
ATOM 1557 C CA . ALA A 1 203 ? 11.166 24.500 -1.658 1.00 72.81 203 ALA A CA 1
ATOM 1558 C C . ALA A 1 203 ? 12.351 24.114 -2.556 1.00 72.81 203 ALA A C 1
ATOM 1560 O O . ALA A 1 203 ? 13.139 24.975 -2.941 1.00 72.81 203 ALA A O 1
ATOM 1561 N N . SER A 1 204 ? 12.457 22.843 -2.946 1.00 67.38 204 SER A N 1
ATOM 1562 C CA . SER A 1 204 ? 13.457 22.381 -3.907 1.00 67.38 204 SER A CA 1
ATOM 1563 C C . SER A 1 204 ? 13.059 22.596 -5.376 1.00 67.38 204 SER A C 1
ATOM 1565 O O . SER A 1 204 ? 13.769 22.152 -6.281 1.00 67.38 204 SER A O 1
ATOM 1567 N N . GLY A 1 205 ? 11.936 23.274 -5.638 1.00 65.00 205 GLY A N 1
ATOM 1568 C CA . GLY A 1 205 ? 11.420 23.504 -6.988 1.00 65.00 205 GLY A CA 1
ATOM 1569 C C . GLY A 1 205 ? 10.936 22.221 -7.663 1.00 65.00 205 GLY A C 1
ATOM 1570 O O . GLY A 1 205 ? 11.084 22.079 -8.875 1.00 65.00 205 GLY A O 1
ATOM 1571 N N . GLY A 1 206 ? 10.429 21.265 -6.880 1.00 58.50 206 GLY A N 1
ATOM 1572 C CA . GLY A 1 206 ? 9.985 19.961 -7.367 1.00 58.50 206 GLY A CA 1
ATOM 1573 C C . GLY A 1 206 ? 11.120 18.977 -7.664 1.00 58.50 206 GLY A C 1
ATOM 1574 O O . GLY A 1 206 ? 10.908 17.970 -8.339 1.00 58.50 206 GLY A O 1
ATOM 1575 N N . LYS A 1 207 ? 12.339 19.254 -7.181 1.00 53.56 207 LYS A N 1
ATOM 1576 C CA . LYS A 1 207 ? 13.516 18.396 -7.376 1.00 53.56 207 LYS A CA 1
ATOM 1577 C C . LYS A 1 207 ? 13.852 17.661 -6.086 1.00 53.56 207 LYS A C 1
ATOM 1579 O O . LYS A 1 207 ? 14.103 18.291 -5.065 1.00 53.56 207 LYS A O 1
ATOM 1584 N N . ILE A 1 208 ? 13.902 16.337 -6.093 1.00 55.66 208 ILE A N 1
ATOM 1585 C CA . ILE A 1 208 ? 14.387 15.593 -4.922 1.00 55.66 208 ILE A CA 1
ATOM 1586 C C . ILE A 1 208 ? 15.913 15.775 -4.847 1.00 55.66 208 ILE A C 1
ATOM 1588 O O . ILE A 1 208 ? 16.613 15.660 -5.853 1.00 55.66 208 ILE A O 1
ATOM 1592 N N . GLY A 1 209 ? 16.434 16.149 -3.675 1.00 43.72 209 GLY A N 1
ATOM 1593 C CA . GLY A 1 209 ? 17.855 16.443 -3.491 1.00 43.72 209 GLY A CA 1
ATOM 1594 C C . GLY A 1 209 ? 18.737 15.214 -3.738 1.00 43.72 209 GLY A C 1
ATOM 1595 O O . GLY A 1 209 ? 18.598 14.203 -3.059 1.00 43.72 209 GLY A O 1
ATOM 1596 N N . LEU A 1 210 ? 19.701 15.337 -4.656 1.00 39.91 210 LEU A N 1
ATOM 1597 C CA . LEU A 1 210 ? 20.676 14.301 -5.039 1.00 39.91 210 LEU A CA 1
ATOM 1598 C C . LEU A 1 210 ? 21.619 13.825 -3.910 1.00 39.91 210 LEU A C 1
ATOM 1600 O O . LEU A 1 210 ? 22.440 12.941 -4.135 1.00 39.91 210 LEU A O 1
ATOM 1604 N N . GLY A 1 211 ? 21.530 14.384 -2.700 1.00 34.84 211 GLY A N 1
ATOM 1605 C CA . GLY A 1 211 ? 22.458 14.102 -1.597 1.00 34.84 211 GLY A CA 1
ATOM 1606 C C . GLY A 1 211 ? 22.476 12.647 -1.108 1.00 34.84 211 GLY A C 1
ATOM 1607 O O . GLY A 1 211 ? 23.428 12.257 -0.440 1.00 34.84 211 GLY A O 1
ATOM 1608 N N . ALA A 1 212 ? 21.470 11.835 -1.454 1.00 33.50 212 ALA A N 1
ATOM 1609 C CA . ALA A 1 212 ? 21.383 10.425 -1.060 1.00 33.50 212 ALA A CA 1
ATOM 1610 C C . ALA A 1 212 ? 21.950 9.433 -2.104 1.00 33.50 212 ALA A C 1
ATOM 1612 O O . ALA A 1 212 ? 22.025 8.240 -1.831 1.00 33.50 212 ALA A O 1
ATOM 1613 N N . LEU A 1 213 ? 22.365 9.898 -3.292 1.00 34.88 213 LEU A N 1
ATOM 1614 C CA . LEU A 1 213 ? 22.733 9.032 -4.428 1.00 34.88 213 LEU A CA 1
ATOM 1615 C C . LEU A 1 213 ? 24.159 8.452 -4.381 1.00 34.88 213 LEU A C 1
ATOM 1617 O O . LEU A 1 213 ? 24.501 7.622 -5.219 1.00 34.88 213 LEU A O 1
ATOM 1621 N N . CYS A 1 214 ? 25.002 8.837 -3.420 1.00 26.77 214 CYS A N 1
ATOM 1622 C CA . CYS A 1 214 ? 26.420 8.445 -3.422 1.00 26.77 214 CYS A CA 1
ATOM 1623 C C . CYS A 1 214 ? 26.735 7.020 -2.916 1.00 26.77 214 CYS A C 1
ATOM 1625 O O . CYS A 1 214 ? 27.916 6.714 -2.761 1.00 26.77 214 CYS A O 1
ATOM 1627 N N . LEU A 1 215 ? 25.757 6.141 -2.646 1.00 31.73 215 LEU A N 1
ATOM 1628 C CA . LEU A 1 215 ? 26.043 4.850 -1.986 1.00 31.73 215 LEU A CA 1
ATOM 1629 C C . LEU A 1 215 ? 25.322 3.590 -2.510 1.00 31.73 215 LEU A C 1
ATOM 1631 O O . LEU A 1 215 ? 25.401 2.571 -1.833 1.00 31.73 215 LEU A O 1
ATOM 1635 N N . ILE A 1 216 ? 24.664 3.575 -3.677 1.00 37.44 216 ILE A N 1
ATOM 1636 C CA . ILE A 1 216 ? 23.816 2.413 -4.039 1.00 37.44 216 ILE A CA 1
ATOM 1637 C C . ILE A 1 216 ? 24.379 1.577 -5.198 1.00 37.44 216 ILE A C 1
ATOM 1639 O O . ILE A 1 216 ? 24.543 2.046 -6.324 1.00 37.44 216 ILE A O 1
ATOM 1643 N N . ASN A 1 217 ? 24.636 0.304 -4.889 1.00 29.50 217 ASN A N 1
ATOM 1644 C CA . ASN A 1 217 ? 25.085 -0.761 -5.780 1.00 29.50 217 ASN A CA 1
ATOM 1645 C C . ASN A 1 217 ? 23.852 -1.486 -6.367 1.00 29.50 217 ASN A C 1
ATOM 1647 O O . ASN A 1 217 ? 23.320 -2.430 -5.793 1.00 29.50 217 ASN A O 1
ATOM 1651 N N . LEU A 1 218 ? 23.339 -0.998 -7.498 1.00 44.88 218 LEU A N 1
ATOM 1652 C CA . LEU A 1 218 ? 22.054 -1.420 -8.073 1.00 44.88 218 LEU A CA 1
ATOM 1653 C C . LEU A 1 218 ? 22.199 -2.672 -8.959 1.00 44.88 218 LEU A C 1
ATOM 1655 O O . LEU A 1 218 ? 22.624 -2.574 -10.111 1.00 44.88 218 LEU A O 1
ATOM 1659 N N . GLY A 1 219 ? 21.789 -3.848 -8.473 1.00 38.19 219 GLY A N 1
ATOM 1660 C CA . GLY A 1 219 ? 21.528 -4.980 -9.377 1.00 38.19 219 GLY A CA 1
ATOM 1661 C C . GLY A 1 219 ? 21.284 -6.343 -8.732 1.00 38.19 219 GLY A C 1
ATOM 1662 O O . GLY A 1 219 ? 20.338 -7.021 -9.115 1.00 38.19 219 GLY A O 1
ATOM 1663 N N . GLN A 1 220 ? 22.102 -6.749 -7.758 1.00 39.22 220 GLN A N 1
ATOM 1664 C CA . GLN A 1 220 ? 21.943 -8.044 -7.068 1.00 39.22 220 GLN A CA 1
ATOM 1665 C C . GLN A 1 220 ? 21.071 -7.948 -5.807 1.00 39.22 220 GLN A C 1
ATOM 1667 O O . GLN A 1 220 ? 20.529 -8.947 -5.352 1.00 39.22 220 GLN A O 1
ATOM 1672 N N . GLU A 1 221 ? 20.872 -6.739 -5.282 1.00 51.19 221 GLU A N 1
ATOM 1673 C CA . GLU A 1 221 ? 20.167 -6.517 -4.018 1.00 51.19 221 GLU A CA 1
ATOM 1674 C C . GLU A 1 221 ? 18.647 -6.755 -4.105 1.00 51.19 221 GLU A C 1
ATOM 1676 O O . GLU A 1 221 ? 18.030 -7.039 -3.086 1.00 51.19 221 GLU A O 1
ATOM 1681 N N . THR A 1 222 ? 18.012 -6.691 -5.284 1.00 63.16 222 THR A N 1
ATOM 1682 C CA . THR A 1 222 ? 16.536 -6.715 -5.370 1.00 63.16 222 THR A CA 1
ATOM 1683 C C . THR A 1 222 ? 15.918 -8.105 -5.242 1.00 63.16 222 THR A C 1
ATOM 1685 O O . THR A 1 222 ? 14.872 -8.229 -4.610 1.00 63.16 222 THR A O 1
ATOM 1688 N N . GLU A 1 223 ? 16.529 -9.155 -5.799 1.00 66.38 223 GLU A N 1
ATOM 1689 C CA . GLU A 1 223 ? 15.981 -10.517 -5.694 1.00 66.38 223 GLU A CA 1
ATOM 1690 C C . GLU A 1 223 ? 16.191 -11.099 -4.290 1.00 66.38 223 GLU A C 1
ATOM 1692 O O . GLU A 1 223 ? 15.288 -11.718 -3.724 1.00 66.38 223 GLU A O 1
ATOM 1697 N N . ASP A 1 224 ? 17.361 -10.855 -3.700 1.00 69.94 224 ASP A N 1
ATOM 1698 C CA . ASP A 1 224 ? 17.661 -11.284 -2.335 1.00 69.94 224 ASP A CA 1
ATOM 1699 C C . ASP A 1 224 ? 16.842 -10.492 -1.309 1.00 69.94 224 ASP A C 1
ATOM 1701 O O . ASP A 1 224 ? 16.304 -11.085 -0.370 1.00 69.94 224 ASP A O 1
ATOM 1705 N N . ALA A 1 225 ? 16.644 -9.183 -1.520 1.00 73.06 225 ALA A N 1
ATOM 1706 C CA . ALA A 1 225 ? 15.747 -8.394 -0.680 1.00 73.06 225 ALA A CA 1
ATOM 1707 C C . ALA A 1 225 ? 14.280 -8.822 -0.840 1.00 73.06 225 ALA A C 1
ATOM 1709 O O . ALA A 1 225 ? 13.573 -8.917 0.162 1.00 73.06 225 ALA A O 1
ATOM 1710 N N . ALA A 1 226 ? 13.831 -9.170 -2.051 1.00 74.31 226 ALA A N 1
ATOM 1711 C CA . ALA A 1 226 ? 12.486 -9.700 -2.260 1.00 74.31 226 ALA A CA 1
ATOM 1712 C C . ALA A 1 226 ? 12.286 -11.041 -1.537 1.00 74.31 226 ALA A C 1
ATOM 1714 O O . ALA A 1 226 ? 11.295 -11.217 -0.826 1.00 74.31 226 ALA A O 1
ATOM 1715 N N . LYS A 1 227 ? 13.258 -11.962 -1.618 1.00 79.06 227 LYS A N 1
ATOM 1716 C CA . LYS A 1 227 ? 13.232 -13.222 -0.852 1.00 79.06 227 LYS A CA 1
ATOM 1717 C C . LYS A 1 227 ? 13.211 -12.969 0.655 1.00 79.06 227 LYS A C 1
ATOM 1719 O O . LYS A 1 227 ? 12.444 -13.622 1.361 1.00 79.06 227 LYS A O 1
ATOM 1724 N N . ALA A 1 228 ? 13.996 -12.010 1.148 1.00 76.44 228 ALA A N 1
ATOM 1725 C CA . ALA A 1 228 ? 13.975 -11.599 2.554 1.00 76.44 228 ALA A CA 1
ATOM 1726 C C . ALA A 1 228 ? 12.619 -10.990 2.968 1.00 76.44 228 ALA A C 1
ATOM 1728 O O . ALA A 1 228 ? 12.146 -11.221 4.082 1.00 76.44 228 ALA A O 1
ATOM 1729 N N . ALA A 1 229 ? 11.952 -10.288 2.048 1.00 76.38 229 ALA A N 1
ATOM 1730 C CA . ALA A 1 229 ? 10.585 -9.787 2.186 1.00 76.38 229 ALA A CA 1
ATOM 1731 C C . ALA A 1 229 ? 9.509 -10.870 1.952 1.00 76.38 229 ALA A C 1
ATOM 1733 O O . ALA A 1 229 ? 8.314 -10.575 1.927 1.00 76.38 229 ALA A O 1
ATOM 1734 N N . GLY A 1 230 ? 9.910 -12.130 1.759 1.00 83.88 230 GLY A N 1
ATOM 1735 C CA . GLY A 1 230 ? 8.995 -13.252 1.585 1.00 83.88 230 GLY A CA 1
ATOM 1736 C C . GLY A 1 230 ? 8.367 -13.365 0.203 1.00 83.88 230 GLY A C 1
ATOM 1737 O O . GLY A 1 230 ? 7.431 -14.143 0.024 1.00 83.88 230 GLY A O 1
ATOM 1738 N N . MET A 1 231 ? 8.848 -12.603 -0.773 1.00 87.88 231 MET A N 1
ATOM 1739 C CA . MET A 1 231 ? 8.327 -12.577 -2.131 1.00 87.88 231 MET A CA 1
ATOM 1740 C C . MET A 1 231 ? 9.227 -13.316 -3.115 1.00 87.88 231 MET A C 1
ATOM 1742 O O . MET A 1 231 ? 10.435 -13.101 -3.180 1.00 87.88 231 MET A O 1
ATOM 1746 N N . THR A 1 232 ? 8.615 -14.166 -3.935 1.00 90.94 232 THR A N 1
ATOM 1747 C CA . THR A 1 232 ? 9.286 -14.883 -5.024 1.00 90.94 232 THR A CA 1
ATOM 1748 C C . THR A 1 232 ? 8.456 -14.852 -6.302 1.00 90.94 232 THR A C 1
ATOM 1750 O O . THR A 1 232 ? 7.228 -14.773 -6.255 1.00 90.94 232 THR A O 1
ATOM 1753 N N . ILE A 1 233 ? 9.120 -14.926 -7.458 1.00 90.56 233 ILE A N 1
ATOM 1754 C CA . ILE A 1 233 ? 8.453 -15.106 -8.752 1.00 90.56 233 ILE A CA 1
ATOM 1755 C C . ILE A 1 233 ? 8.074 -16.585 -8.937 1.00 90.56 233 ILE A C 1
ATOM 1757 O O . ILE A 1 233 ? 8.886 -17.472 -8.675 1.00 90.56 233 ILE A O 1
ATOM 1761 N N . ALA A 1 234 ? 6.837 -16.857 -9.354 1.00 84.75 234 ALA A N 1
ATOM 1762 C 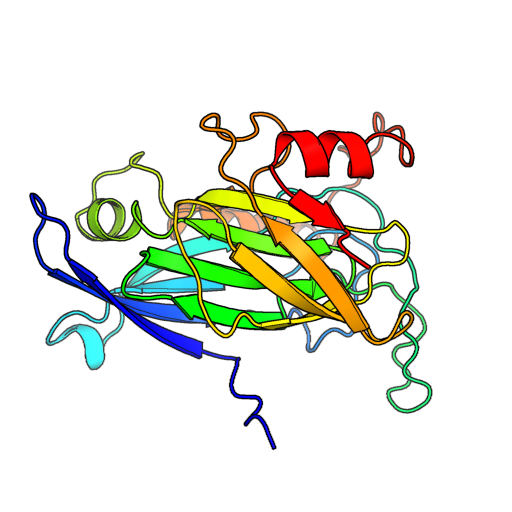CA . ALA A 1 234 ? 6.266 -18.205 -9.415 1.00 84.75 234 ALA A CA 1
ATOM 1763 C C . ALA A 1 234 ? 6.210 -18.823 -10.827 1.00 84.75 234 ALA A C 1
ATOM 1765 O O . ALA A 1 234 ? 6.085 -20.039 -10.892 1.00 84.75 234 ALA A O 1
ATOM 1766 N N . ARG A 1 235 ? 6.373 -18.020 -11.893 1.00 69.06 235 ARG A N 1
ATOM 1767 C CA . ARG A 1 235 ? 6.255 -18.375 -13.330 1.00 69.06 235 ARG A CA 1
ATOM 1768 C C . ARG A 1 235 ? 5.019 -19.201 -13.699 1.00 69.06 235 ARG A C 1
ATOM 1770 O O . ARG A 1 235 ? 5.021 -20.434 -13.508 1.00 69.06 235 ARG A O 1
#

pLDDT: mean 78.81, std 18.24, range [26.66, 97.75]

Organism: NCBI:txid1497501